Protein AF-A0A9D3U5S8-F1 (afdb_monomer)

Solvent-accessible surface area (backbone atoms only — not comparable to full-atom values): 10602 Å² total; per-residue (Å²): 137,82,77,79,80,69,66,81,78,41,74,68,48,40,52,52,48,58,70,47,43,63,61,54,47,64,70,40,36,80,47,59,52,51,71,68,56,52,45,53,48,51,55,60,70,59,76,56,92,73,78,90,76,81,48,75,66,54,52,50,50,51,51,50,60,72,68,62,50,44,60,64,73,55,48,48,59,54,41,25,76,74,73,44,46,89,52,39,61,59,56,49,52,55,52,48,51,54,49,50,58,51,48,52,59,52,48,53,49,47,72,78,48,85,52,94,56,61,72,42,50,55,36,21,48,76,65,11,39,50,54,16,47,55,47,46,55,49,49,53,53,49,52,54,54,49,51,52,51,38,52,54,41,48,50,54,52,50,21,62,76,73,71,46,69,56,72,82,81,49,86,70,58,88,89,54,62,95,82,75,103

InterPro domains:
  IPR002293 Amino acid/polyamine transporter I [PF13520] (55-170)

Organism: NCBI:txid47602

Foldseek 3Di:
DDDPPDCPPDPVSVVVVVVCVVVVCVVFQPDQDALVRLQVVLVVVVVDPDDPPDDPVNVVVVVCVVPDALCCVPVLVVCCVPPQPVNVVVVVVVVVVVVVVVVVVQVVVCVVRVGPPGPLSSCCNVPNDVSSVVVVVVVVVVVVVVVVSRVLSVLVVVCVVVVHDSVVVDDDDPPDPPPPD

Secondary structure (DSSP, 8-state):
-PPPP-TTS-HHHHHHHHHHHHHHHHHHTT-PPPHHHHHHHHHHHT-S-------HHHHHHHHHHHHSSHIIIIIHHHHIIIIIGGGHHHHHHHHHHHHHHHHHHHHHHHHH---TTHHHHHHHHHH-HHHHHHHHHHHHHHHHHHHHHHHHHHHHHHHHHHT--GGGTS---TTSPTTT-

Sequence (181 aa):
MESPPSSFSTFRSYLRALAQTPSRFAHRAPSVSSSHEELSWVKSRSGSNMHKSLRWYDLIGLGIGGMVGAGVFVTTGRASRLYAGPAILISYAIAGLCALLSAFCYTEFAVHMPVAGGAFSYLRITFGEFAAFLTGANLIMEYVMSNAAVARGFTSYLSVAIGIPTAKWRFTAAALPKGFN

pLDDT: mean 78.17, std 12.97, range [35.44, 96.94]

Radius of gyration: 22.15 Å; Cα contacts (8 Å, |Δi|>4): 91; chains: 1; bounding box: 54×50×53 Å

Structure (mmCIF, N/CA/C/O backbone):
data_AF-A0A9D3U5S8-F1
#
_entry.id   AF-A0A9D3U5S8-F1
#
loop_
_atom_site.group_PDB
_atom_site.id
_atom_site.type_symbol
_atom_site.label_atom_id
_atom_site.label_alt_id
_atom_site.label_comp_id
_atom_site.label_asym_id
_atom_site.label_entity_id
_atom_site.label_seq_id
_atom_site.pdbx_PDB_ins_code
_atom_site.Cartn_x
_atom_site.Cartn_y
_atom_site.Cartn_z
_atom_site.occupancy
_atom_site.B_iso_or_equiv
_atom_site.auth_seq_id
_atom_site.auth_comp_id
_atom_site.auth_asym_id
_atom_site.auth_atom_id
_atom_site.pdbx_PDB_model_num
ATOM 1 N N . MET A 1 1 ? -33.765 27.879 12.362 1.00 36.81 1 MET A N 1
ATOM 2 C CA . MET A 1 1 ? -32.513 27.092 12.310 1.00 36.81 1 MET A CA 1
ATOM 3 C C . MET A 1 1 ? -31.732 27.579 11.108 1.00 36.81 1 MET A C 1
ATOM 5 O O . MET A 1 1 ? -32.021 27.170 9.993 1.00 36.81 1 MET A O 1
ATOM 9 N N . GLU A 1 2 ? -30.852 28.552 11.318 1.00 35.44 2 GLU A N 1
ATOM 10 C CA . GLU A 1 2 ? -30.048 29.140 10.246 1.00 35.44 2 GLU A CA 1
ATOM 11 C C . GLU A 1 2 ? -28.953 28.153 9.831 1.00 35.44 2 GLU A C 1
ATOM 13 O O . GLU A 1 2 ? -28.209 27.638 10.667 1.00 35.44 2 GLU A O 1
ATOM 18 N N . SER A 1 3 ? -28.881 27.848 8.536 1.00 43.66 3 SER A N 1
ATOM 19 C CA . SER A 1 3 ? -27.793 27.072 7.947 1.00 43.66 3 SER A CA 1
ATOM 20 C C . SER A 1 3 ? -26.462 27.796 8.194 1.00 43.66 3 SER A C 1
ATOM 22 O O . SER A 1 3 ? -26.376 28.982 7.863 1.00 43.66 3 SER A O 1
ATOM 24 N N . PRO A 1 4 ? -25.420 27.138 8.736 1.00 53.91 4 PRO A N 1
ATOM 25 C CA . PRO A 1 4 ? -24.132 27.790 8.933 1.00 53.91 4 PRO A CA 1
ATOM 26 C C . PRO A 1 4 ? -23.602 28.318 7.586 1.00 53.91 4 PRO A C 1
ATOM 28 O O . PRO A 1 4 ? -23.708 27.612 6.578 1.00 53.91 4 PRO A O 1
ATOM 31 N N . PRO A 1 5 ? -23.045 29.543 7.536 1.00 52.69 5 PRO A N 1
ATOM 32 C CA . PRO A 1 5 ? -22.568 30.138 6.295 1.00 52.69 5 PRO A CA 1
ATOM 33 C C . PRO A 1 5 ? -21.516 29.232 5.649 1.00 52.69 5 PRO A C 1
ATOM 35 O O . PRO A 1 5 ? -20.585 28.758 6.310 1.00 52.69 5 PRO A O 1
ATOM 38 N N . SER A 1 6 ? -21.673 28.973 4.350 1.00 59.03 6 SER A N 1
ATOM 39 C CA . SER A 1 6 ? -20.781 28.110 3.581 1.00 59.03 6 SER A CA 1
ATOM 40 C C . SER A 1 6 ? -19.345 28.636 3.679 1.00 59.03 6 SER A C 1
ATOM 42 O O . SER A 1 6 ? -19.008 29.702 3.164 1.00 59.03 6 SER A O 1
ATOM 44 N N . SER A 1 7 ? -18.471 27.876 4.348 1.00 56.12 7 SER A N 1
ATOM 45 C CA . SER A 1 7 ? -17.062 28.245 4.587 1.00 56.12 7 SER A CA 1
ATOM 46 C C . SER A 1 7 ? -16.232 28.413 3.301 1.00 56.12 7 SER A C 1
ATOM 48 O O . SER A 1 7 ? -15.075 28.813 3.369 1.00 56.12 7 SER A O 1
ATOM 50 N N . PHE A 1 8 ? -16.827 28.141 2.135 1.00 56.62 8 PHE A N 1
ATOM 51 C CA . PHE A 1 8 ? -16.186 28.125 0.821 1.00 56.62 8 PHE A CA 1
ATOM 52 C C . PHE A 1 8 ? -16.647 29.246 -0.128 1.00 56.62 8 PHE A C 1
ATOM 54 O O . PHE A 1 8 ? -16.254 29.247 -1.287 1.00 56.62 8 PHE A O 1
ATOM 61 N N . SER A 1 9 ? -17.472 30.197 0.323 1.00 67.69 9 SER A N 1
ATOM 62 C CA . SER A 1 9 ? -18.029 31.245 -0.555 1.00 67.69 9 SER A CA 1
ATOM 63 C C . SER A 1 9 ? -17.096 32.437 -0.818 1.00 67.69 9 SER A C 1
ATOM 65 O O . SER A 1 9 ? -17.237 33.095 -1.845 1.00 67.69 9 SER A O 1
ATOM 67 N N . THR A 1 10 ? -16.115 32.710 0.053 1.00 79.00 10 THR A N 1
ATOM 68 C CA . THR A 1 10 ? -15.272 33.914 -0.053 1.00 79.00 10 THR A CA 1
ATOM 69 C C . THR A 1 10 ? -13.819 33.610 0.316 1.00 79.00 10 THR A C 1
ATOM 71 O O . THR A 1 10 ? -13.536 32.998 1.341 1.00 79.00 10 THR A O 1
ATOM 74 N N . PHE A 1 11 ? -12.847 34.111 -0.453 1.00 76.75 11 PHE A N 1
ATOM 75 C CA . PHE A 1 11 ? -11.417 33.917 -0.156 1.00 76.75 11 PHE A CA 1
ATOM 76 C C . PHE A 1 11 ? -11.027 34.396 1.259 1.00 76.75 11 PHE A C 1
ATOM 78 O O . PHE A 1 11 ? -10.255 33.745 1.955 1.00 76.75 11 PHE A O 1
ATOM 85 N N . ARG A 1 12 ? -11.638 35.489 1.745 1.00 74.25 12 ARG A N 1
ATOM 86 C CA . ARG A 1 12 ? -11.477 35.974 3.131 1.00 74.25 12 ARG A CA 1
ATOM 87 C C . ARG A 1 12 ? -12.085 35.048 4.190 1.00 74.25 12 ARG A C 1
ATOM 89 O O . ARG A 1 12 ? -11.545 34.993 5.293 1.00 74.25 12 ARG A O 1
ATOM 96 N N . SER A 1 13 ? -13.189 34.354 3.901 1.00 71.50 13 SER A N 1
ATOM 97 C CA . SER A 1 13 ? -13.759 33.379 4.842 1.00 71.50 13 SER A CA 1
ATOM 98 C C . SER A 1 13 ? -12.925 32.101 4.874 1.00 71.50 13 SER A C 1
ATOM 100 O O . SER A 1 13 ? -12.696 31.581 5.961 1.00 71.50 13 SER A O 1
ATOM 102 N N . TYR A 1 14 ? -12.352 31.690 3.740 1.00 70.94 14 TYR A N 1
ATOM 103 C CA . TYR A 1 14 ? -11.367 30.607 3.669 1.00 70.94 14 TYR A CA 1
ATOM 104 C C . TYR A 1 14 ? -10.090 30.927 4.464 1.00 70.94 14 TYR A C 1
ATOM 106 O O . TYR A 1 14 ? -9.646 30.120 5.276 1.00 70.94 14 TYR A O 1
ATOM 114 N N . LEU A 1 15 ? -9.541 32.138 4.314 1.00 77.12 15 LEU A N 1
ATOM 115 C CA . LEU A 1 15 ? -8.350 32.580 5.054 1.00 77.12 15 LEU A CA 1
ATOM 116 C C . LEU A 1 15 ? -8.604 32.686 6.566 1.00 77.12 15 LEU A C 1
ATOM 118 O O . LEU A 1 15 ? -7.756 32.288 7.362 1.00 77.12 15 LEU A O 1
ATOM 122 N N . ARG A 1 16 ? -9.790 33.157 6.979 1.00 74.94 16 ARG A N 1
ATOM 123 C CA . ARG A 1 16 ? -10.205 33.131 8.394 1.00 74.94 16 ARG A CA 1
ATOM 124 C C . ARG A 1 16 ? -10.433 31.711 8.909 1.00 74.94 16 ARG A C 1
ATOM 126 O O . ARG A 1 16 ? -10.082 31.436 10.050 1.00 74.94 16 ARG A O 1
ATOM 133 N N . ALA A 1 17 ? -10.985 30.814 8.093 1.00 69.25 17 ALA A N 1
ATOM 134 C CA . ALA A 1 17 ? -11.167 29.413 8.460 1.00 69.25 17 ALA A CA 1
ATOM 135 C C . ALA A 1 17 ? -9.815 28.704 8.645 1.00 69.25 17 ALA A C 1
ATOM 137 O O . ALA A 1 17 ? -9.620 28.016 9.646 1.00 69.25 17 ALA A O 1
ATOM 138 N N . LEU A 1 18 ? -8.849 28.954 7.755 1.00 71.50 18 LEU A N 1
ATOM 139 C CA . LEU A 1 18 ? -7.460 28.504 7.897 1.00 71.50 18 LEU A CA 1
ATOM 140 C C . LEU A 1 18 ? -6.815 29.048 9.177 1.00 71.50 18 LEU A C 1
ATOM 142 O O . LEU A 1 18 ? -6.243 28.281 9.947 1.00 71.50 18 LEU A O 1
ATOM 146 N N . ALA A 1 19 ? -6.981 30.340 9.467 1.00 77.25 19 ALA A N 1
ATOM 147 C CA . ALA A 1 19 ? -6.453 30.954 10.688 1.00 77.25 19 ALA A CA 1
ATOM 148 C C . ALA A 1 19 ? -7.082 30.392 11.982 1.00 77.25 19 ALA A C 1
ATOM 150 O O . ALA A 1 19 ? -6.431 30.364 13.022 1.00 77.25 19 ALA A O 1
ATOM 151 N N . GLN A 1 20 ? -8.327 29.908 11.928 1.00 72.50 20 GLN A N 1
ATOM 152 C CA . GLN A 1 20 ? -9.023 29.257 13.050 1.00 72.50 20 GLN A CA 1
ATOM 153 C C . GLN A 1 20 ? -8.813 27.734 13.111 1.00 72.50 20 GLN A C 1
ATOM 155 O O . GLN A 1 20 ? -9.259 27.078 14.051 1.00 72.50 20 GLN A O 1
ATOM 160 N N . THR A 1 21 ? -8.141 27.148 12.120 1.00 70.88 21 THR A N 1
ATOM 161 C CA . THR A 1 21 ? -7.837 25.713 12.084 1.00 70.88 21 THR A CA 1
ATOM 162 C C . THR A 1 21 ? -6.959 25.267 13.265 1.00 70.88 21 THR A C 1
ATOM 164 O O . THR A 1 21 ? -7.331 24.286 13.910 1.00 70.88 21 THR A O 1
ATOM 167 N N . PRO A 1 22 ? -5.873 25.972 13.651 1.00 68.44 22 PRO A N 1
ATOM 168 C CA . PRO A 1 22 ? -5.031 25.528 14.765 1.00 68.44 22 PRO A CA 1
ATOM 169 C C . PRO A 1 22 ? -5.735 25.562 16.131 1.00 68.44 22 PRO A C 1
ATOM 171 O O . PRO A 1 22 ? -5.523 24.658 16.936 1.00 68.44 22 PRO A O 1
ATOM 174 N N . SER A 1 23 ? -6.627 26.526 16.396 1.00 63.00 23 SER A N 1
ATOM 175 C CA . SER A 1 23 ? -7.381 26.566 17.661 1.00 63.00 23 SER A CA 1
ATOM 176 C C . SER A 1 23 ? -8.446 25.468 17.744 1.00 63.00 23 SER A C 1
ATOM 178 O O . SER A 1 23 ? -8.635 24.867 18.801 1.00 63.00 23 SER A O 1
ATOM 180 N N . ARG A 1 24 ? -9.099 25.132 16.622 1.00 66.38 24 ARG A N 1
ATOM 181 C CA . ARG A 1 24 ? -10.013 23.980 16.540 1.00 66.38 24 ARG A CA 1
ATOM 182 C C . ARG A 1 24 ? -9.285 22.653 16.727 1.00 66.38 24 ARG A C 1
ATOM 184 O O . ARG A 1 24 ? -9.813 21.776 17.402 1.00 66.38 24 ARG A O 1
ATOM 191 N N . PHE A 1 25 ? -8.079 22.529 16.175 1.00 61.97 25 PHE A N 1
ATOM 192 C CA . PHE A 1 25 ? -7.218 21.369 16.395 1.00 61.97 25 PHE A CA 1
ATOM 193 C C . PHE A 1 25 ? -6.782 21.242 17.853 1.00 61.97 25 PHE A C 1
ATOM 195 O O . PHE A 1 25 ? -6.878 20.154 18.407 1.00 61.97 25 PHE A O 1
ATOM 202 N N . ALA A 1 26 ? -6.382 22.339 18.499 1.00 63.16 26 ALA A N 1
ATOM 203 C CA . ALA A 1 26 ? -5.983 22.326 19.906 1.00 63.16 26 ALA A CA 1
ATOM 204 C C . ALA A 1 26 ? -7.130 21.897 20.842 1.00 63.16 26 ALA A C 1
ATOM 206 O O . ALA A 1 26 ? -6.905 21.131 21.775 1.00 63.16 26 ALA A O 1
ATOM 207 N N . HIS A 1 27 ? -8.368 22.321 20.561 1.00 59.91 27 HIS A N 1
ATOM 208 C CA . HIS A 1 27 ? -9.541 21.920 21.347 1.00 59.91 27 HIS A CA 1
ATOM 209 C C . HIS A 1 27 ? -10.004 20.473 21.103 1.00 59.91 27 HIS A C 1
ATOM 211 O O . HIS A 1 27 ? -10.596 19.878 21.999 1.00 59.91 27 HIS A O 1
ATOM 217 N N . ARG A 1 28 ? -9.749 19.903 19.917 1.00 61.06 28 ARG A N 1
ATOM 218 C CA . ARG A 1 28 ? -10.093 18.507 19.570 1.00 61.06 28 ARG A CA 1
ATOM 219 C C . ARG A 1 28 ? -8.982 17.502 19.837 1.00 61.06 28 ARG A C 1
ATOM 221 O O . ARG A 1 28 ? -9.264 16.317 19.944 1.00 61.06 28 ARG A O 1
ATOM 228 N N . ALA A 1 29 ? -7.738 17.951 19.971 1.00 59.25 29 ALA A N 1
ATOM 229 C CA . ALA A 1 29 ? -6.592 17.087 20.232 1.00 59.25 29 ALA A CA 1
ATOM 230 C C . ALA A 1 29 ? -6.786 16.110 21.415 1.00 59.25 29 ALA A C 1
ATOM 232 O O . ALA A 1 29 ? -6.377 14.959 21.258 1.00 59.25 29 ALA A O 1
ATOM 233 N N . PRO A 1 30 ? -7.424 16.487 22.548 1.00 56.44 30 PRO A N 1
ATOM 234 C CA . PRO A 1 30 ? -7.638 15.559 23.657 1.00 56.44 30 PRO A CA 1
ATOM 235 C C . PRO A 1 30 ? -8.925 14.727 23.546 1.00 56.44 30 PRO A C 1
ATOM 237 O O . PRO A 1 30 ? -9.137 13.849 24.381 1.00 56.44 30 PRO A O 1
ATOM 240 N N . SER A 1 31 ? -9.811 14.979 22.572 1.00 58.94 31 SER A N 1
ATOM 241 C CA . SER A 1 31 ? -11.054 14.211 22.470 1.00 58.94 31 SER A CA 1
ATOM 242 C C . SER A 1 31 ? -10.778 12.845 21.847 1.00 58.94 31 SER A C 1
ATOM 244 O O . SER A 1 31 ? -10.490 12.737 20.654 1.00 58.94 31 SER A O 1
ATOM 246 N N . VAL A 1 32 ? -10.880 11.799 22.662 1.00 61.06 32 VAL A N 1
ATOM 247 C CA . VAL A 1 32 ? -10.937 10.413 22.196 1.00 61.06 32 VAL A CA 1
ATOM 248 C C . VAL A 1 32 ? -12.381 10.135 21.791 1.00 61.06 32 VAL A C 1
ATOM 250 O O . VAL A 1 32 ? -13.286 10.234 22.617 1.00 61.06 32 VAL A O 1
ATOM 253 N N . SER A 1 33 ? -12.613 9.843 20.512 1.00 61.25 33 SER A N 1
ATOM 254 C CA . SER A 1 33 ? -13.945 9.455 20.047 1.00 61.25 33 SER A CA 1
ATOM 255 C C . SER A 1 33 ? -14.177 7.974 20.337 1.00 61.25 33 SER A C 1
ATOM 257 O O . SER A 1 33 ? -13.295 7.143 20.120 1.00 61.25 33 SER A O 1
ATOM 259 N N . SER A 1 34 ? -15.358 7.645 20.857 1.00 62.06 34 SER A N 1
ATOM 260 C CA . SER A 1 34 ? -15.712 6.265 21.188 1.00 62.06 34 SER A CA 1
ATOM 261 C C . SER A 1 34 ? -16.043 5.453 19.928 1.00 62.06 34 SER A C 1
ATOM 263 O O . SER A 1 34 ? -16.621 5.969 18.970 1.00 62.06 34 SER A O 1
ATOM 265 N N . SER A 1 35 ? -15.737 4.150 19.922 1.00 60.75 35 SER A N 1
ATOM 266 C CA . SER A 1 35 ? -15.936 3.278 18.749 1.00 60.75 35 SER A CA 1
ATOM 267 C C . SER A 1 35 ? -17.386 3.243 18.244 1.00 60.75 35 SER A C 1
ATOM 269 O O . SER A 1 35 ? -17.626 3.144 17.042 1.00 60.75 35 SER A O 1
ATOM 271 N N . HIS A 1 36 ? -18.367 3.331 19.151 1.00 59.25 36 HIS A N 1
ATOM 272 C CA . HIS A 1 36 ? -19.795 3.332 18.812 1.00 59.25 36 HIS A CA 1
ATOM 273 C C . HIS A 1 36 ? -20.231 4.649 18.147 1.00 59.25 36 HIS A C 1
ATOM 275 O O . HIS A 1 36 ? -21.062 4.668 17.234 1.00 59.25 36 HIS A O 1
ATOM 281 N N . GLU A 1 37 ? -19.637 5.757 18.578 1.00 64.81 37 GLU A N 1
ATOM 282 C CA . GLU A 1 37 ? -19.865 7.075 18.003 1.00 64.81 37 GLU A CA 1
ATOM 283 C C . GLU A 1 37 ? -19.252 7.171 16.602 1.00 64.81 37 GLU A C 1
ATOM 285 O O . GLU A 1 37 ? -19.955 7.557 15.673 1.00 64.81 37 GLU A O 1
ATOM 290 N N . GLU A 1 38 ? -18.029 6.673 16.393 1.00 65.94 38 GLU A N 1
ATOM 291 C CA . GLU A 1 38 ? -17.429 6.583 15.054 1.00 65.94 38 GLU A CA 1
ATOM 292 C C . GLU A 1 38 ? -18.242 5.678 14.115 1.00 65.94 38 GLU A C 1
ATOM 294 O O . GLU A 1 38 ? -18.518 6.065 12.980 1.00 65.94 38 GLU A O 1
ATOM 299 N N . LEU A 1 39 ? -18.698 4.504 14.575 1.00 67.75 39 LEU A N 1
ATOM 300 C CA . LEU A 1 39 ? -19.566 3.615 13.787 1.00 67.75 39 LEU A CA 1
ATOM 301 C C . LEU A 1 39 ? -20.852 4.324 13.337 1.00 67.75 39 LEU A C 1
ATOM 303 O O . LEU A 1 39 ? -21.213 4.279 12.157 1.00 67.75 39 LEU A O 1
ATOM 307 N N . SER A 1 40 ? -21.549 4.978 14.271 1.00 65.88 40 SER A N 1
ATOM 308 C CA . SER A 1 40 ? -22.801 5.694 13.990 1.00 65.88 40 SER A CA 1
ATOM 309 C C . SER A 1 40 ? -22.586 6.937 13.117 1.00 65.88 40 SER A C 1
ATOM 311 O O . SER A 1 40 ? -23.398 7.234 12.235 1.00 65.88 40 SER A O 1
ATOM 313 N N . TRP A 1 41 ? -21.463 7.629 13.291 1.00 69.12 41 TRP A N 1
ATOM 314 C CA . TRP A 1 41 ? -21.112 8.824 12.537 1.00 69.12 41 TRP A CA 1
ATOM 315 C C . TRP A 1 41 ? -20.664 8.508 11.108 1.00 69.12 41 TRP A C 1
ATOM 317 O O . TRP A 1 41 ? -21.142 9.135 10.163 1.00 69.12 41 TRP A O 1
ATOM 327 N N . VAL A 1 42 ? -19.819 7.492 10.914 1.00 69.69 42 VAL A N 1
ATOM 328 C CA . VAL A 1 42 ? -19.438 7.009 9.577 1.00 69.69 42 VAL A CA 1
ATOM 329 C C . VAL A 1 42 ? -20.678 6.516 8.835 1.00 69.69 42 VAL A C 1
ATOM 331 O O . VAL A 1 42 ? -20.889 6.870 7.673 1.00 69.69 42 VAL A O 1
ATOM 334 N N . LYS A 1 43 ? -21.555 5.770 9.519 1.00 68.12 43 LYS A N 1
ATOM 335 C CA . LYS A 1 43 ? -22.818 5.302 8.939 1.00 68.12 43 LYS A CA 1
ATOM 336 C C . LYS A 1 43 ? -23.745 6.455 8.545 1.00 68.12 43 LYS A C 1
ATOM 338 O O . LYS A 1 43 ? -24.327 6.403 7.465 1.00 68.12 43 LYS A O 1
ATOM 343 N N . SER A 1 44 ? -23.865 7.497 9.370 1.00 68.00 44 SER A N 1
ATOM 344 C CA . SER A 1 44 ? -24.703 8.662 9.044 1.00 68.00 44 SER A CA 1
ATOM 345 C C . SER A 1 44 ? -24.120 9.509 7.908 1.00 68.00 44 SER A C 1
ATOM 347 O O . SER A 1 44 ? -24.872 9.970 7.051 1.00 68.00 44 SER A O 1
ATOM 349 N N . ARG A 1 45 ? -22.789 9.648 7.821 1.00 70.06 45 ARG A N 1
ATOM 350 C CA . ARG A 1 45 ? -22.115 10.334 6.705 1.00 70.06 45 ARG A CA 1
ATOM 351 C C . ARG A 1 45 ? -22.157 9.578 5.385 1.00 70.06 45 ARG A C 1
ATOM 353 O O . ARG A 1 45 ? -22.161 10.218 4.339 1.00 70.06 45 ARG A O 1
ATOM 360 N N . SER A 1 46 ? -22.197 8.248 5.418 1.00 66.62 46 SER A N 1
ATOM 361 C CA . SER A 1 46 ? -22.271 7.432 4.202 1.00 66.62 46 SER A CA 1
ATOM 362 C C . SER A 1 46 ? -23.581 7.633 3.423 1.00 66.62 46 SER A C 1
ATOM 364 O O . SER A 1 46 ? -23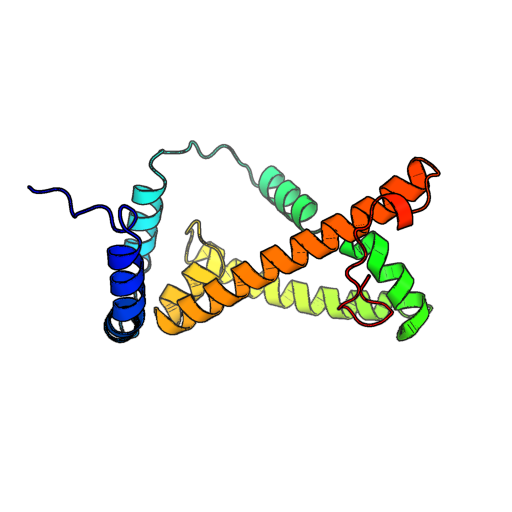.658 7.187 2.278 1.00 66.62 46 SER A O 1
ATOM 366 N N . GLY A 1 47 ? -24.605 8.272 4.018 1.00 55.81 47 GLY A N 1
ATOM 367 C CA . GLY A 1 47 ? -25.845 8.747 3.375 1.00 55.81 47 GLY A CA 1
ATOM 368 C C . GLY A 1 47 ? -26.754 7.672 2.760 1.00 55.81 47 GLY A C 1
ATOM 369 O O . GLY A 1 47 ? -27.917 7.932 2.474 1.00 55.81 47 GLY A O 1
ATOM 370 N N . SER A 1 48 ? -26.247 6.455 2.581 1.00 59.88 48 SER A N 1
ATOM 371 C CA . SER A 1 48 ? -26.880 5.343 1.891 1.00 59.88 48 SER A CA 1
ATOM 372 C C . SER A 1 48 ? -26.693 4.071 2.712 1.00 59.88 48 SER A C 1
ATOM 374 O O . SER A 1 48 ? -25.590 3.713 3.127 1.00 59.88 48 SER A O 1
ATOM 376 N N . ASN A 1 49 ? -27.799 3.382 2.982 1.00 70.12 49 ASN A N 1
ATOM 377 C CA . ASN A 1 49 ? -27.792 2.086 3.647 1.00 70.12 49 ASN A CA 1
ATOM 378 C C . ASN A 1 49 ? -27.384 1.033 2.598 1.00 70.12 49 ASN A C 1
ATOM 380 O O . ASN A 1 49 ? -28.237 0.393 1.987 1.00 70.12 49 ASN A O 1
ATOM 384 N N . MET A 1 50 ? -26.082 0.941 2.301 1.00 77.81 50 MET A N 1
ATOM 385 C CA . MET A 1 50 ? -25.564 0.024 1.282 1.00 77.81 50 MET A CA 1
ATOM 386 C C . MET A 1 50 ? -25.866 -1.431 1.651 1.00 77.81 50 MET A C 1
ATOM 388 O O . MET A 1 50 ? -25.625 -1.867 2.781 1.00 77.81 50 MET A O 1
ATOM 392 N N . HIS A 1 51 ? -26.371 -2.197 0.683 1.00 78.75 51 HIS A N 1
ATOM 393 C CA . HIS A 1 51 ? -26.607 -3.623 0.864 1.00 78.75 51 HIS A CA 1
ATOM 394 C C . HIS A 1 51 ? -25.267 -4.368 0.934 1.00 78.75 51 HIS A C 1
ATOM 396 O O . HIS A 1 51 ? -24.405 -4.198 0.072 1.00 78.75 51 HIS A O 1
ATOM 402 N N . LYS A 1 52 ? -25.081 -5.203 1.962 1.00 81.94 52 LYS A N 1
ATOM 403 C CA . LYS A 1 52 ? -23.861 -6.002 2.139 1.00 81.94 52 LYS A CA 1
ATOM 404 C C . LYS A 1 52 ? -23.870 -7.180 1.158 1.00 81.94 52 LYS A C 1
ATOM 406 O O . LYS A 1 52 ? -24.370 -8.248 1.492 1.00 81.94 52 LYS A O 1
ATOM 411 N N . SER A 1 53 ? -23.353 -6.976 -0.053 1.00 87.25 53 SER A N 1
ATOM 412 C CA . SER A 1 53 ? -23.289 -8.011 -1.099 1.00 87.25 53 SER A CA 1
ATOM 413 C C . SER A 1 53 ? -21.937 -8.724 -1.208 1.00 87.25 53 SER A C 1
ATOM 415 O O . SER A 1 53 ? -21.898 -9.826 -1.749 1.00 87.25 53 SER A O 1
ATOM 417 N N . LEU A 1 54 ? -20.847 -8.133 -0.700 1.00 89.31 54 LEU A N 1
ATOM 418 C CA . LEU A 1 54 ? -19.507 -8.726 -0.784 1.00 89.31 54 LEU A CA 1
ATOM 419 C C . LEU A 1 54 ? -19.376 -9.932 0.149 1.00 89.31 54 LEU A C 1
ATOM 421 O O . LEU A 1 54 ? -19.571 -9.819 1.363 1.00 89.31 54 LEU A O 1
ATOM 425 N N . ARG A 1 55 ? -18.999 -11.080 -0.419 1.00 93.94 55 ARG A N 1
ATOM 426 C CA . ARG A 1 55 ? -18.689 -12.307 0.324 1.00 93.94 55 ARG A CA 1
ATOM 427 C C . ARG A 1 55 ? -17.183 -12.415 0.563 1.00 93.94 55 ARG A C 1
ATOM 429 O O . ARG A 1 55 ? -16.389 -11.625 0.061 1.00 93.94 55 ARG A O 1
ATOM 436 N N . TRP A 1 56 ? -16.775 -13.402 1.359 1.00 91.12 56 TRP A N 1
ATOM 437 C CA . TRP A 1 56 ? -15.378 -13.573 1.774 1.00 91.12 56 TRP A CA 1
ATOM 438 C C . TRP A 1 56 ? -14.407 -13.699 0.588 1.00 91.12 56 TRP A C 1
ATOM 440 O O . TRP A 1 56 ? -13.319 -13.135 0.623 1.00 91.12 56 TRP A O 1
ATOM 450 N N . TYR A 1 57 ? -14.817 -14.372 -0.488 1.00 94.50 57 TYR A N 1
ATOM 451 C CA . TYR A 1 57 ? -14.003 -14.520 -1.693 1.00 94.50 57 TYR A CA 1
ATOM 452 C C . TYR A 1 57 ? -13.883 -13.214 -2.490 1.00 94.50 57 TYR A C 1
ATOM 454 O O . TYR A 1 57 ? -12.812 -12.937 -3.028 1.00 94.50 57 TYR A O 1
ATOM 462 N N . ASP A 1 58 ? -14.923 -12.373 -2.505 1.00 93.94 58 ASP A N 1
ATOM 463 C CA . ASP A 1 58 ? -14.869 -11.050 -3.139 1.00 93.94 58 ASP A CA 1
ATOM 464 C C . ASP A 1 58 ? -13.892 -10.136 -2.391 1.00 93.94 58 ASP A C 1
ATOM 466 O O . ASP A 1 58 ? -13.134 -9.390 -3.006 1.00 93.94 58 ASP A O 1
ATOM 470 N N . LEU A 1 59 ? -13.861 -10.237 -1.057 1.00 91.38 59 LEU A N 1
ATOM 471 C CA . LEU A 1 59 ? -12.925 -9.496 -0.209 1.00 91.38 59 LEU A CA 1
ATOM 472 C C . LEU A 1 59 ? -11.474 -9.942 -0.427 1.00 91.38 59 LEU A C 1
ATOM 474 O O . LEU A 1 59 ? -10.586 -9.096 -0.513 1.00 91.38 59 LEU A O 1
ATOM 478 N N . ILE A 1 60 ? -11.229 -11.249 -0.569 1.00 93.69 60 ILE A N 1
ATOM 479 C CA . ILE A 1 60 ? -9.899 -11.771 -0.922 1.00 93.69 60 ILE A CA 1
ATOM 480 C C . ILE A 1 60 ? -9.487 -11.273 -2.310 1.00 93.69 60 ILE A C 1
ATOM 482 O O . ILE A 1 60 ? -8.368 -10.789 -2.476 1.00 93.69 60 ILE A O 1
ATOM 486 N N . GLY A 1 61 ? -10.391 -11.345 -3.293 1.00 93.94 61 GLY A N 1
ATOM 487 C CA . GLY A 1 61 ? -10.144 -10.848 -4.646 1.00 93.94 61 GLY A CA 1
ATOM 488 C C . GLY A 1 61 ? -9.807 -9.356 -4.665 1.00 93.94 61 GLY A C 1
ATOM 489 O O . GLY A 1 61 ? -8.837 -8.953 -5.306 1.00 93.94 61 GLY A O 1
ATOM 490 N N . LEU A 1 62 ? -10.542 -8.548 -3.897 1.00 91.69 62 LEU A N 1
ATOM 491 C CA . LEU A 1 62 ? -10.276 -7.120 -3.727 1.00 91.69 62 LEU A CA 1
ATOM 492 C C . LEU A 1 62 ? -8.907 -6.875 -3.077 1.00 91.69 62 LEU A C 1
ATOM 494 O O . LEU A 1 62 ? -8.159 -6.016 -3.539 1.00 91.69 62 LEU A O 1
ATOM 498 N N . GLY A 1 63 ? -8.545 -7.657 -2.056 1.00 90.56 63 GLY A N 1
ATOM 499 C CA . GLY A 1 63 ? -7.237 -7.573 -1.403 1.00 90.56 63 GLY A CA 1
ATOM 500 C C . GLY A 1 63 ? -6.078 -7.891 -2.352 1.00 90.56 63 GLY A C 1
ATOM 501 O O . GLY A 1 63 ? -5.127 -7.116 -2.450 1.00 90.56 63 GLY A O 1
ATOM 502 N N . ILE A 1 64 ? -6.169 -8.993 -3.102 1.00 91.69 64 ILE A N 1
ATOM 503 C CA . ILE A 1 64 ? -5.145 -9.381 -4.084 1.00 91.69 64 ILE A CA 1
ATOM 504 C C . ILE A 1 64 ? -5.054 -8.335 -5.202 1.00 91.69 64 ILE A C 1
ATOM 506 O O . ILE A 1 64 ? -3.952 -7.911 -5.547 1.00 91.69 64 ILE A O 1
ATOM 510 N N . GLY A 1 65 ? -6.194 -7.874 -5.727 1.00 89.75 65 GLY A N 1
ATOM 511 C CA . GLY A 1 65 ? -6.246 -6.851 -6.773 1.00 89.75 65 GLY A CA 1
ATOM 512 C C . GLY A 1 65 ? -5.688 -5.494 -6.333 1.00 89.75 65 GLY A C 1
ATOM 513 O O . GLY A 1 65 ? -5.101 -4.786 -7.145 1.00 89.75 65 GLY A O 1
ATOM 514 N N . GLY A 1 66 ? -5.820 -5.144 -5.049 1.00 86.94 66 GLY A N 1
ATOM 515 C CA . GLY A 1 66 ? -5.224 -3.934 -4.481 1.00 86.94 66 GLY A CA 1
ATOM 516 C C . GLY A 1 66 ? -3.711 -4.031 -4.250 1.00 86.94 66 GLY A C 1
ATOM 517 O O . GLY A 1 66 ? -3.017 -3.022 -4.355 1.00 86.94 66 GLY A O 1
ATOM 518 N N . MET A 1 67 ? -3.186 -5.225 -3.947 1.00 87.19 67 MET A N 1
ATOM 519 C CA . MET A 1 67 ? -1.755 -5.438 -3.675 1.00 87.19 67 MET A CA 1
ATOM 520 C C . MET A 1 67 ? -0.923 -5.695 -4.938 1.00 87.19 67 MET A C 1
ATOM 522 O O . MET A 1 67 ? 0.219 -5.238 -5.037 1.00 87.19 67 MET A O 1
ATOM 526 N N . VAL A 1 68 ? -1.458 -6.448 -5.903 1.00 86.94 68 VAL A N 1
ATOM 527 C CA . VAL A 1 68 ? -0.733 -6.811 -7.128 1.00 86.94 68 VAL A CA 1
ATOM 528 C C . VAL A 1 68 ? -0.808 -5.656 -8.124 1.00 86.94 68 VAL A C 1
ATOM 530 O O . VAL A 1 68 ? -1.841 -5.402 -8.733 1.00 86.94 68 VAL A O 1
ATOM 533 N N . GLY A 1 69 ? 0.313 -4.963 -8.325 1.00 81.00 69 GLY A N 1
ATOM 534 C CA . GLY A 1 69 ? 0.376 -3.819 -9.233 1.00 81.00 69 GLY A CA 1
ATOM 535 C C . GLY A 1 69 ? 1.771 -3.543 -9.782 1.00 81.00 69 GLY A C 1
ATOM 536 O O . GLY A 1 69 ? 2.660 -4.396 -9.764 1.00 81.00 69 GLY A O 1
ATOM 537 N N . ALA A 1 70 ? 1.978 -2.309 -10.249 1.00 74.69 70 ALA A N 1
ATOM 538 C CA . ALA A 1 70 ? 3.229 -1.868 -10.871 1.00 74.69 70 ALA A CA 1
ATOM 539 C C . ALA A 1 70 ? 4.473 -2.069 -9.981 1.00 74.69 70 ALA A C 1
ATOM 541 O O . ALA A 1 70 ? 5.581 -2.183 -10.503 1.00 74.69 70 ALA A O 1
ATOM 542 N N . GLY A 1 71 ? 4.295 -2.144 -8.656 1.00 77.62 71 GLY A N 1
ATOM 543 C CA . GLY A 1 71 ? 5.361 -2.407 -7.690 1.00 77.62 71 GLY A CA 1
ATOM 544 C C . GLY A 1 71 ? 6.151 -3.673 -8.018 1.00 77.62 71 GLY A C 1
ATOM 545 O O . GLY A 1 71 ? 7.335 -3.575 -8.326 1.00 77.62 71 GLY A O 1
ATOM 546 N N . VAL A 1 72 ? 5.516 -4.848 -8.028 1.00 82.06 72 VAL A N 1
ATOM 547 C CA . VAL A 1 72 ? 6.197 -6.125 -8.330 1.00 82.06 72 VAL A CA 1
ATOM 548 C C . VAL A 1 72 ? 6.799 -6.120 -9.736 1.00 82.06 72 VAL A C 1
ATOM 550 O O . VAL A 1 72 ? 7.957 -6.473 -9.917 1.00 82.06 72 VAL A O 1
ATOM 553 N N . PHE A 1 73 ? 6.070 -5.647 -10.744 1.00 81.12 73 PHE A N 1
ATOM 554 C CA . PHE A 1 73 ? 6.566 -5.722 -12.119 1.00 81.12 73 PHE A CA 1
ATOM 555 C C . PHE A 1 73 ? 7.788 -4.818 -12.369 1.00 81.12 73 PHE A C 1
ATOM 557 O O . PHE A 1 73 ? 8.764 -5.252 -12.980 1.00 81.12 73 PHE A O 1
ATOM 564 N N . VAL A 1 74 ? 7.787 -3.584 -11.849 1.00 81.69 74 VAL A N 1
ATOM 565 C CA . VAL A 1 74 ? 8.866 -2.612 -12.101 1.00 81.69 74 VAL A CA 1
ATOM 566 C C . VAL A 1 74 ? 10.006 -2.729 -11.090 1.00 81.69 74 VAL A C 1
ATOM 568 O O . VAL A 1 74 ? 11.185 -2.656 -11.453 1.00 81.69 74 VAL A O 1
ATOM 571 N N . THR A 1 75 ? 9.682 -2.834 -9.800 1.00 82.56 75 THR A N 1
ATOM 572 C CA . THR A 1 75 ? 10.691 -2.685 -8.741 1.00 82.56 75 THR A CA 1
ATOM 573 C C . THR A 1 75 ? 11.520 -3.946 -8.556 1.00 82.56 75 THR A C 1
ATOM 575 O O . THR A 1 75 ? 12.716 -3.818 -8.307 1.00 82.56 75 THR A O 1
ATOM 578 N N . THR A 1 76 ? 10.958 -5.140 -8.777 1.00 85.62 76 THR A N 1
ATOM 579 C CA . THR A 1 76 ? 11.684 -6.410 -8.622 1.00 85.62 76 THR A CA 1
ATOM 580 C C . THR A 1 76 ? 12.906 -6.487 -9.536 1.00 85.62 76 THR A C 1
ATOM 582 O O . THR A 1 76 ? 13.992 -6.837 -9.077 1.00 85.62 76 THR A O 1
ATOM 585 N N . GLY A 1 77 ? 12.782 -6.080 -10.806 1.00 84.31 77 GLY A N 1
ATOM 586 C CA . GLY A 1 77 ? 13.910 -6.085 -11.745 1.00 84.31 77 GLY A CA 1
ATOM 587 C C . GLY A 1 77 ? 15.032 -5.129 -11.327 1.00 84.31 77 GLY A C 1
ATOM 588 O O . GLY A 1 77 ? 16.211 -5.488 -11.344 1.00 84.31 77 GLY A O 1
ATOM 589 N N . ARG A 1 78 ? 14.672 -3.920 -10.875 1.00 83.81 78 ARG A N 1
ATOM 590 C CA . ARG A 1 78 ? 15.647 -2.948 -10.353 1.00 83.81 78 ARG A CA 1
ATOM 591 C C . ARG A 1 78 ? 16.296 -3.440 -9.063 1.00 83.81 78 ARG A C 1
ATOM 593 O O . ARG A 1 78 ? 17.505 -3.292 -8.908 1.00 83.81 78 ARG A O 1
ATOM 600 N N . ALA A 1 79 ? 15.510 -4.029 -8.167 1.00 85.94 79 ALA A N 1
ATOM 601 C CA . ALA A 1 79 ? 15.985 -4.519 -6.885 1.00 85.94 79 ALA A CA 1
ATOM 602 C C . ALA A 1 79 ? 16.929 -5.718 -7.031 1.00 85.94 79 ALA A C 1
ATOM 604 O O . ALA A 1 79 ? 17.956 -5.777 -6.356 1.00 85.94 79 ALA A O 1
ATOM 605 N N . SER A 1 80 ? 16.635 -6.626 -7.966 1.00 87.50 80 SER A N 1
ATOM 606 C CA . SER A 1 80 ? 17.522 -7.745 -8.285 1.00 87.50 80 SER A CA 1
ATOM 607 C C . SER A 1 80 ? 18.826 -7.234 -8.893 1.00 87.50 80 SER A C 1
ATOM 609 O O . SER A 1 80 ? 19.899 -7.620 -8.448 1.00 87.50 80 SER A O 1
ATOM 611 N N . ARG A 1 81 ? 18.766 -6.288 -9.838 1.00 85.81 81 ARG A N 1
ATOM 612 C CA . ARG A 1 81 ? 19.972 -5.777 -10.505 1.00 85.81 81 ARG A CA 1
ATOM 613 C C . ARG A 1 81 ? 20.894 -4.959 -9.594 1.00 85.81 81 ARG A C 1
ATOM 615 O O . ARG A 1 81 ? 22.102 -5.003 -9.794 1.00 85.81 81 ARG A O 1
ATOM 622 N N . LEU A 1 82 ? 20.342 -4.169 -8.670 1.00 86.44 82 LEU A N 1
ATOM 623 C CA . LEU A 1 82 ? 21.110 -3.180 -7.898 1.00 86.44 82 LEU A CA 1
ATOM 624 C C . LEU A 1 82 ? 21.400 -3.581 -6.447 1.00 86.44 82 LEU A C 1
ATOM 626 O O . LEU A 1 82 ? 22.352 -3.051 -5.884 1.00 86.44 82 LEU A O 1
ATOM 630 N N . TYR A 1 83 ? 20.601 -4.465 -5.840 1.00 84.50 83 TYR A N 1
ATOM 631 C CA . TYR A 1 83 ? 20.712 -4.761 -4.407 1.00 84.50 83 TYR A CA 1
ATOM 632 C C . TYR A 1 83 ? 20.902 -6.252 -4.113 1.00 84.50 83 TYR A C 1
ATOM 634 O O . TYR A 1 83 ? 21.916 -6.630 -3.538 1.00 84.50 83 TYR A O 1
ATOM 642 N N . ALA A 1 84 ? 19.939 -7.104 -4.483 1.00 80.31 84 ALA A N 1
ATOM 643 C CA . ALA A 1 84 ? 19.878 -8.480 -3.971 1.00 80.31 84 ALA A CA 1
ATOM 644 C C . ALA A 1 84 ? 20.417 -9.553 -4.936 1.00 80.31 84 ALA A C 1
ATOM 646 O O . ALA A 1 84 ? 20.726 -10.666 -4.511 1.00 80.31 84 ALA A O 1
ATOM 647 N N . GLY A 1 85 ? 20.512 -9.266 -6.237 1.00 85.19 85 GLY A N 1
ATOM 648 C CA . GLY A 1 85 ? 20.917 -10.261 -7.230 1.00 85.19 85 GLY A CA 1
ATOM 649 C C . GLY A 1 85 ? 19.973 -11.477 -7.247 1.00 85.19 85 GLY A C 1
ATOM 650 O O . GLY A 1 85 ? 18.749 -11.305 -7.172 1.00 85.19 85 GLY A O 1
ATOM 651 N N . PRO A 1 86 ? 20.516 -12.709 -7.316 1.00 86.25 86 PRO A N 1
ATOM 652 C CA . PRO A 1 86 ? 19.741 -13.951 -7.221 1.00 86.25 86 PRO A CA 1
ATOM 653 C C . PRO A 1 86 ? 19.060 -14.155 -5.858 1.00 86.25 86 PRO A C 1
ATOM 655 O O . PRO A 1 86 ? 18.067 -14.874 -5.768 1.00 86.25 86 PRO A O 1
ATOM 658 N N . ALA A 1 87 ? 19.552 -13.504 -4.796 1.00 89.94 87 ALA A N 1
ATOM 659 C CA . ALA A 1 87 ? 19.036 -13.652 -3.434 1.00 89.94 87 ALA A CA 1
ATOM 660 C C . ALA A 1 87 ? 17.750 -12.843 -3.167 1.00 89.94 87 ALA A C 1
ATOM 662 O O . ALA A 1 87 ? 17.266 -12.802 -2.036 1.00 89.94 87 ALA A O 1
ATOM 663 N N . ILE A 1 88 ? 17.153 -12.229 -4.196 1.00 90.25 88 ILE A N 1
ATOM 664 C CA . ILE A 1 88 ? 15.923 -11.436 -4.065 1.00 90.25 88 ILE A CA 1
ATOM 665 C C . ILE A 1 88 ? 14.746 -12.231 -3.482 1.00 90.25 88 ILE A C 1
ATOM 667 O O . ILE A 1 88 ? 13.906 -11.663 -2.787 1.00 90.25 88 ILE A O 1
ATOM 671 N N . LEU A 1 89 ? 14.715 -13.551 -3.695 1.00 90.00 89 LEU A N 1
ATOM 672 C CA . LEU A 1 89 ? 13.717 -14.442 -3.100 1.00 90.00 89 LEU A CA 1
ATOM 673 C C . LEU A 1 89 ? 13.763 -14.417 -1.567 1.00 90.00 89 LEU A C 1
ATOM 675 O O . LEU A 1 89 ? 12.715 -14.367 -0.928 1.00 90.00 89 LEU A O 1
ATOM 679 N N . ILE A 1 90 ? 14.962 -14.387 -0.976 1.00 92.69 90 ILE A N 1
ATOM 680 C CA . ILE A 1 90 ? 15.137 -14.319 0.482 1.00 92.69 90 ILE A CA 1
ATOM 681 C C . ILE A 1 90 ? 14.647 -12.962 0.997 1.00 92.69 90 ILE A C 1
ATOM 683 O O . ILE A 1 90 ? 13.928 -12.903 1.992 1.00 92.69 90 ILE A O 1
ATOM 687 N N . SER A 1 91 ? 14.959 -11.871 0.289 1.00 91.56 91 SER A N 1
ATOM 688 C CA . SER A 1 91 ? 14.458 -10.536 0.638 1.00 91.56 91 SER A CA 1
ATOM 689 C C . SER A 1 91 ? 12.927 -10.470 0.612 1.00 91.56 91 SER A C 1
ATOM 691 O O . SER A 1 91 ? 12.328 -9.925 1.538 1.00 91.56 91 SER A O 1
ATOM 693 N N . TYR A 1 92 ? 12.283 -11.065 -0.398 1.00 90.56 92 TYR A N 1
ATOM 694 C CA . TYR A 1 92 ? 10.821 -11.147 -0.459 1.00 90.56 92 TYR A CA 1
ATOM 695 C C . TYR A 1 92 ? 10.227 -12.047 0.623 1.00 90.56 92 TYR A C 1
ATOM 697 O O . TYR A 1 92 ? 9.175 -11.710 1.157 1.00 90.56 92 TYR A O 1
ATOM 705 N N . ALA A 1 93 ? 10.887 -13.150 0.982 1.00 94.00 93 ALA A N 1
ATOM 706 C CA . ALA A 1 93 ? 10.428 -14.020 2.060 1.00 94.00 93 ALA A CA 1
ATOM 707 C C . ALA A 1 93 ? 10.412 -13.284 3.410 1.00 94.00 93 ALA A C 1
ATOM 709 O O . ALA A 1 93 ? 9.419 -13.342 4.134 1.00 94.00 93 ALA A O 1
ATOM 710 N N . ILE A 1 94 ? 11.472 -12.528 3.717 1.00 94.62 94 ILE A N 1
ATOM 711 C CA . ILE A 1 94 ? 11.554 -11.719 4.942 1.00 94.62 94 ILE A CA 1
ATOM 712 C C . ILE A 1 94 ? 10.502 -10.602 4.923 1.00 94.62 94 ILE A C 1
ATOM 714 O O . ILE A 1 94 ? 9.775 -10.427 5.900 1.00 94.62 94 ILE A O 1
ATOM 718 N N . ALA A 1 95 ? 10.367 -9.877 3.807 1.00 92.38 95 ALA A N 1
ATOM 719 C CA . ALA A 1 95 ? 9.347 -8.836 3.668 1.00 92.38 95 ALA A CA 1
ATOM 720 C C . ALA A 1 95 ? 7.921 -9.401 3.809 1.00 92.38 95 ALA A C 1
ATOM 722 O O . ALA A 1 95 ? 7.078 -8.796 4.471 1.00 92.38 95 ALA A O 1
ATOM 723 N N . GLY A 1 96 ? 7.668 -10.583 3.239 1.00 94.00 96 GLY A N 1
ATOM 724 C CA . GLY A 1 96 ? 6.404 -11.304 3.360 1.00 94.00 96 GLY A CA 1
ATOM 725 C C . GLY A 1 96 ? 6.098 -11.708 4.799 1.00 94.00 96 GLY A C 1
ATOM 726 O O . GLY A 1 96 ? 4.975 -11.517 5.252 1.00 94.00 96 GLY A O 1
ATOM 727 N N . LEU A 1 97 ? 7.094 -12.182 5.552 1.00 96.94 97 LEU A N 1
ATOM 728 C CA . LEU A 1 97 ? 6.922 -12.502 6.970 1.00 96.94 97 LEU A CA 1
ATOM 729 C C . LEU A 1 97 ? 6.548 -11.259 7.795 1.00 96.94 97 LEU A C 1
ATOM 731 O O . LEU A 1 97 ? 5.603 -11.308 8.580 1.00 96.94 97 LEU A O 1
ATOM 735 N N . CYS A 1 98 ? 7.223 -10.127 7.578 1.00 96.75 98 CYS A N 1
ATOM 736 C CA . CYS A 1 98 ? 6.878 -8.859 8.232 1.00 96.75 98 CYS A CA 1
ATOM 737 C C . CYS A 1 98 ? 5.455 -8.389 7.875 1.00 96.75 98 CYS A C 1
ATOM 739 O O . CYS A 1 98 ? 4.715 -7.914 8.743 1.00 96.75 98 CYS A O 1
ATOM 741 N N . ALA A 1 99 ? 5.053 -8.546 6.611 1.00 94.31 99 ALA A N 1
ATOM 742 C CA . ALA A 1 99 ? 3.707 -8.213 6.154 1.00 94.31 99 ALA A CA 1
ATOM 743 C C . ALA A 1 99 ? 2.640 -9.130 6.778 1.00 94.31 99 ALA A C 1
ATOM 745 O O . ALA A 1 99 ? 1.588 -8.639 7.177 1.00 94.31 99 ALA A O 1
ATOM 746 N N . LEU A 1 100 ? 2.920 -10.430 6.929 1.00 95.44 100 LEU A N 1
ATOM 747 C CA . LEU A 1 100 ? 2.026 -11.385 7.594 1.00 95.44 100 LEU A CA 1
ATOM 748 C C . LEU A 1 100 ? 1.813 -11.039 9.070 1.00 95.44 100 LEU A C 1
ATOM 750 O O . LEU A 1 100 ? 0.675 -11.004 9.531 1.00 95.44 100 LEU A O 1
ATOM 754 N N . LEU A 1 101 ? 2.889 -10.722 9.796 1.00 95.88 101 LEU A N 1
ATOM 755 C CA . LEU A 1 101 ? 2.793 -10.283 11.191 1.00 95.88 101 LEU A CA 1
ATOM 756 C C . LEU A 1 101 ? 1.946 -9.008 11.314 1.00 95.88 101 LEU A C 1
ATOM 758 O O . LEU A 1 101 ? 1.054 -8.935 12.156 1.00 95.88 101 LEU A O 1
ATOM 762 N N . SER A 1 102 ? 2.158 -8.040 10.417 1.00 93.94 102 SER A N 1
ATOM 763 C CA . SER A 1 102 ? 1.348 -6.816 10.359 1.00 93.94 102 SER A CA 1
ATOM 764 C C . SER A 1 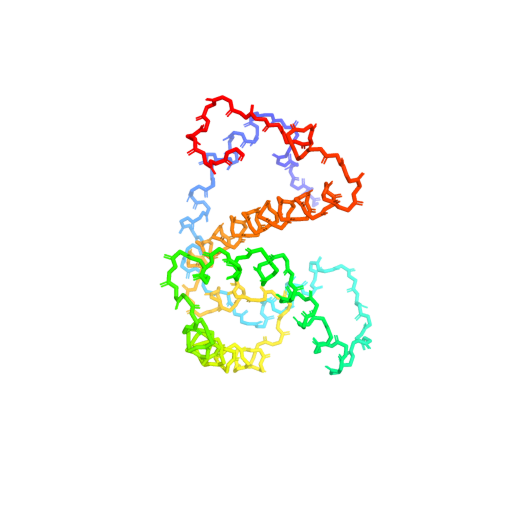102 ? -0.124 -7.123 10.054 1.00 93.94 102 SER A C 1
ATOM 766 O O . SER A 1 102 ? -1.019 -6.557 10.683 1.00 93.94 102 SER A O 1
ATOM 768 N N . ALA A 1 103 ? -0.396 -8.045 9.126 1.00 92.75 103 ALA A N 1
ATOM 769 C CA . ALA A 1 103 ? -1.749 -8.454 8.756 1.00 92.75 103 ALA A CA 1
ATOM 770 C C . ALA A 1 103 ? -2.503 -9.108 9.923 1.00 92.75 103 ALA A C 1
ATOM 772 O O . ALA A 1 103 ? -3.702 -8.866 10.074 1.00 92.75 103 ALA A O 1
ATOM 773 N N . PHE A 1 104 ? -1.826 -9.878 10.781 1.00 94.31 104 PHE A N 1
ATOM 774 C CA . PHE A 1 104 ? -2.446 -10.425 11.990 1.00 94.31 104 PHE A CA 1
ATOM 775 C C . PHE A 1 104 ? -2.885 -9.327 12.961 1.00 94.31 104 PHE A C 1
ATOM 777 O O . PHE A 1 104 ? -4.037 -9.344 13.392 1.00 94.31 104 PHE A O 1
ATOM 784 N N . CYS A 1 105 ? -2.047 -8.316 13.209 1.00 91.56 105 CYS A N 1
ATOM 785 C CA . CYS A 1 105 ? -2.439 -7.166 14.032 1.00 91.56 105 CYS A CA 1
ATOM 786 C C . CYS A 1 105 ? -3.640 -6.412 13.432 1.00 91.56 105 CYS A C 1
ATOM 788 O O . CYS A 1 105 ? -4.582 -6.057 14.137 1.00 91.56 105 CYS A O 1
ATOM 790 N N . TYR A 1 106 ? -3.654 -6.201 12.112 1.00 89.25 106 TYR A N 1
ATOM 791 C CA . TYR A 1 106 ? -4.792 -5.562 11.439 1.00 89.25 106 TYR A CA 1
ATOM 792 C C . TYR A 1 106 ? -6.070 -6.407 11.479 1.00 89.25 106 TYR A C 1
ATOM 794 O O . TYR A 1 106 ? -7.166 -5.847 11.525 1.00 89.25 106 TYR A O 1
ATOM 802 N N . THR A 1 107 ? -5.945 -7.735 11.476 1.00 91.38 107 THR A N 1
ATOM 803 C CA . THR A 1 107 ? -7.086 -8.654 11.580 1.00 91.38 107 THR A CA 1
ATOM 804 C C . THR A 1 107 ? -7.747 -8.544 12.950 1.00 91.38 107 THR A C 1
ATOM 806 O O . THR A 1 107 ? -8.971 -8.467 13.025 1.00 91.38 107 THR A O 1
ATOM 809 N N . GLU A 1 108 ? -6.957 -8.457 14.021 1.00 91.44 108 GLU A N 1
ATOM 810 C CA . GLU A 1 108 ? -7.463 -8.231 15.378 1.00 91.44 108 GLU A CA 1
ATOM 811 C C . GLU A 1 108 ? -8.268 -6.923 15.455 1.00 91.44 108 GLU A C 1
ATOM 813 O O . GLU A 1 108 ? -9.425 -6.925 15.885 1.00 91.44 108 GLU A O 1
ATOM 818 N N . PHE A 1 109 ? -7.727 -5.822 14.918 1.00 86.44 109 PHE A N 1
ATOM 819 C CA . PHE A 1 109 ? -8.456 -4.551 14.858 1.00 86.44 109 PHE A CA 1
ATOM 820 C C . PHE A 1 109 ? -9.732 -4.626 14.010 1.00 86.44 109 PHE A C 1
ATOM 822 O O . PHE A 1 109 ? -10.758 -4.078 14.410 1.00 86.44 109 PHE A O 1
ATOM 829 N N . ALA A 1 110 ? -9.705 -5.329 12.875 1.00 86.50 110 ALA A N 1
ATOM 830 C CA . ALA A 1 110 ? -10.866 -5.466 11.996 1.00 86.50 110 ALA A CA 1
ATOM 831 C C . ALA A 1 110 ? -12.013 -6.270 12.636 1.00 86.50 110 ALA A C 1
ATOM 833 O O . ALA A 1 110 ? -13.182 -5.957 12.406 1.00 86.50 110 ALA A O 1
ATOM 834 N N . VAL A 1 111 ? -11.694 -7.286 13.448 1.00 87.50 111 VAL A N 1
ATOM 835 C CA . VAL A 1 111 ? -12.692 -8.081 14.184 1.00 87.50 111 VAL A CA 1
ATOM 836 C C . VAL A 1 111 ? -13.276 -7.285 15.353 1.00 87.50 111 VAL A C 1
ATOM 838 O O . VAL A 1 111 ? -14.488 -7.314 15.563 1.00 87.50 111 VAL A O 1
ATOM 841 N N . HIS A 1 112 ? -12.444 -6.541 16.089 1.00 84.31 112 HIS A N 1
ATOM 842 C CA . HIS A 1 112 ? -12.901 -5.739 17.227 1.00 84.31 112 HIS A CA 1
ATOM 843 C C . HIS A 1 112 ? -13.672 -4.478 16.819 1.00 84.31 112 HIS A C 1
ATOM 845 O O . HIS A 1 112 ? -14.588 -4.058 17.528 1.00 84.31 112 HIS A O 1
ATOM 851 N N . MET A 1 113 ? -13.313 -3.858 15.696 1.00 80.06 113 MET A N 1
ATOM 852 C CA . MET A 1 113 ? -13.881 -2.589 15.246 1.00 80.06 113 MET A CA 1
ATOM 853 C C . MET A 1 113 ? -14.265 -2.682 13.763 1.00 80.06 113 MET A C 1
ATOM 855 O O . MET A 1 113 ? -13.491 -2.259 12.904 1.00 80.06 113 MET A O 1
ATOM 859 N N . PRO A 1 114 ? -15.474 -3.179 13.430 1.00 78.25 114 PRO A N 1
ATOM 860 C CA . PRO A 1 114 ? -15.936 -3.315 12.047 1.00 78.25 114 PRO A CA 1
ATOM 861 C C . PRO A 1 114 ? -16.393 -1.962 11.463 1.00 78.25 114 PRO A C 1
ATOM 863 O O . PRO A 1 114 ? -17.530 -1.804 11.012 1.00 78.25 114 PRO A O 1
ATOM 866 N N . VAL A 1 115 ? -15.512 -0.960 11.509 1.00 73.69 115 VAL A N 1
ATOM 867 C CA . VAL A 1 115 ? -15.711 0.391 10.971 1.00 73.69 115 VAL A CA 1
ATOM 8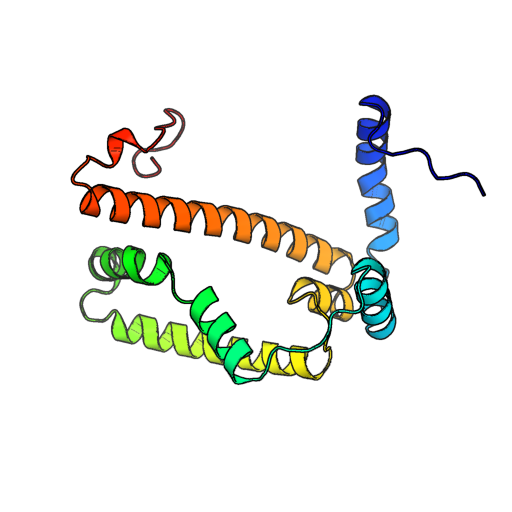68 C C . VAL A 1 115 ? -15.172 0.496 9.547 1.00 73.69 115 VAL A C 1
ATOM 870 O O . VAL A 1 115 ? -14.065 0.057 9.239 1.00 73.69 115 VAL A O 1
ATOM 873 N N . ALA A 1 116 ? -15.928 1.154 8.670 1.00 72.44 116 ALA A N 1
ATOM 874 C CA . ALA A 1 116 ? -15.433 1.549 7.356 1.00 72.44 116 ALA A CA 1
ATOM 875 C C . ALA A 1 116 ? -14.530 2.790 7.501 1.00 72.44 116 ALA A C 1
ATOM 877 O O . ALA A 1 116 ? -15.008 3.919 7.433 1.00 72.44 116 ALA A O 1
ATOM 878 N N . GLY A 1 117 ? -13.234 2.581 7.752 1.00 68.75 117 GLY A N 1
ATOM 879 C CA . GLY A 1 117 ? -12.282 3.689 7.939 1.00 68.75 117 GLY A CA 1
ATOM 880 C C . GLY A 1 117 ? -10.793 3.324 8.015 1.00 68.75 117 GLY A C 1
ATOM 881 O O . GLY A 1 117 ? -9.945 4.213 7.942 1.00 68.75 117 GLY A O 1
ATOM 882 N N . GLY A 1 118 ? -10.452 2.032 8.100 1.00 81.00 118 GLY A N 1
ATOM 883 C CA . GLY A 1 118 ? -9.064 1.559 8.057 1.00 81.00 118 GLY A CA 1
ATOM 884 C C . GLY A 1 118 ? -8.196 2.084 9.208 1.00 81.00 118 GLY A C 1
ATOM 885 O O . GLY A 1 118 ? -8.688 2.364 10.301 1.00 81.00 118 GLY A O 1
ATOM 886 N N . ALA A 1 119 ? -6.892 2.237 8.951 1.00 82.19 119 ALA A N 1
ATOM 887 C CA . ALA A 1 119 ? -5.897 2.617 9.962 1.00 82.19 119 ALA A CA 1
ATOM 888 C C . ALA A 1 119 ? -6.188 3.964 10.652 1.00 82.19 119 ALA A C 1
ATOM 890 O O . ALA A 1 119 ? -5.914 4.120 11.841 1.00 82.19 119 ALA A O 1
ATOM 891 N N . PHE A 1 120 ? -6.781 4.922 9.930 1.00 82.44 120 PHE A N 1
ATOM 892 C CA . PHE A 1 120 ? -7.147 6.228 10.483 1.00 82.44 120 PHE A CA 1
ATOM 893 C C . PHE A 1 120 ? -8.163 6.100 11.626 1.00 82.44 120 PHE A C 1
ATOM 895 O O . PHE A 1 120 ? -7.963 6.672 12.696 1.00 82.44 120 PHE A O 1
ATOM 902 N N . SER A 1 121 ? -9.228 5.318 11.426 1.00 81.44 121 SER A N 1
ATOM 903 C CA . SER A 1 121 ? -10.250 5.117 12.457 1.00 81.44 121 SER A CA 1
ATOM 904 C C . SER A 1 121 ? -9.714 4.340 13.657 1.00 81.44 121 SER A C 1
ATOM 906 O O . SER A 1 121 ? -10.049 4.687 14.786 1.00 81.44 121 SER A O 1
ATOM 908 N N . TYR A 1 122 ? -8.838 3.352 13.443 1.00 83.94 122 TYR A N 1
ATOM 909 C CA . TYR A 1 122 ? -8.228 2.598 14.544 1.00 83.94 122 TYR A CA 1
ATOM 910 C C . TYR A 1 122 ? -7.376 3.500 15.444 1.00 83.94 122 TYR A C 1
ATOM 912 O O . TYR A 1 122 ? -7.559 3.519 16.660 1.00 83.94 122 TYR A O 1
ATOM 920 N N . LEU A 1 123 ? -6.507 4.329 14.857 1.00 83.69 123 LEU A N 1
ATOM 921 C CA . LEU A 1 123 ? -5.655 5.230 15.637 1.00 83.69 123 LEU A CA 1
ATOM 922 C C . LEU A 1 123 ? -6.438 6.350 16.317 1.00 83.69 123 LEU A C 1
ATOM 924 O O . LEU A 1 123 ? -6.060 6.775 17.406 1.00 83.69 123 LEU A O 1
ATOM 928 N N . ARG A 1 124 ? -7.546 6.800 15.723 1.00 78.88 124 ARG A N 1
ATOM 929 C CA . ARG A 1 124 ? -8.421 7.802 16.344 1.00 78.88 124 ARG A CA 1
ATOM 930 C C . ARG A 1 124 ? -9.067 7.308 17.629 1.00 78.88 124 ARG A C 1
ATOM 932 O O . ARG A 1 124 ? -9.189 8.083 18.574 1.00 78.88 124 ARG A O 1
ATOM 939 N N . ILE A 1 125 ? -9.440 6.033 17.664 1.00 78.38 125 ILE A N 1
ATOM 940 C CA . ILE A 1 125 ? -10.049 5.403 18.837 1.00 78.38 125 ILE A CA 1
ATOM 941 C C . ILE A 1 125 ? -8.988 5.130 19.914 1.00 78.38 125 ILE A C 1
ATOM 943 O O . ILE A 1 125 ? -9.242 5.365 21.090 1.00 78.38 125 ILE A O 1
ATOM 947 N N . THR A 1 126 ? -7.792 4.664 19.536 1.00 80.00 126 THR A N 1
ATOM 948 C CA . THR A 1 126 ? -6.758 4.264 20.510 1.00 80.00 126 THR A CA 1
ATOM 949 C C . THR A 1 126 ? -5.902 5.427 21.022 1.00 80.00 126 THR A C 1
ATOM 951 O O . THR A 1 126 ? -5.601 5.483 22.210 1.00 80.00 126 THR A O 1
ATOM 954 N N . PHE A 1 127 ? -5.494 6.349 20.145 1.00 79.06 127 PHE A N 1
ATOM 955 C CA . PHE A 1 127 ? -4.503 7.398 20.440 1.00 79.06 127 PHE A CA 1
ATOM 956 C C . PHE A 1 127 ? -5.070 8.828 20.386 1.00 79.06 127 PHE A C 1
ATOM 958 O O . PHE A 1 127 ? -4.348 9.786 20.664 1.00 79.06 127 PHE A O 1
ATOM 965 N N . GLY A 1 128 ? -6.349 8.992 20.040 1.00 77.94 128 GLY A N 1
ATOM 966 C CA . GLY A 1 128 ? -7.023 10.289 19.979 1.00 77.94 128 GLY A CA 1
ATOM 967 C C . GLY A 1 128 ? -6.851 11.039 18.652 1.00 77.94 128 GLY A C 1
ATOM 968 O O . GLY A 1 128 ? -6.259 10.558 17.682 1.00 77.94 128 GLY A O 1
ATOM 969 N N . GLU A 1 129 ? -7.412 12.249 18.588 1.00 78.31 129 GLU A N 1
ATOM 970 C CA . GLU A 1 129 ? -7.596 12.983 17.327 1.00 78.31 129 GLU A CA 1
ATOM 971 C C . GLU A 1 129 ? -6.284 13.537 16.735 1.00 78.31 129 GLU A C 1
ATOM 973 O O . GLU A 1 129 ? -6.161 13.637 15.514 1.00 78.31 129 GLU A O 1
ATOM 978 N N . PHE A 1 130 ? -5.273 13.845 17.559 1.00 78.56 130 PHE A N 1
ATOM 979 C CA . PHE A 1 130 ? -3.980 14.345 17.065 1.00 78.56 130 PHE A CA 1
ATOM 980 C C . PHE A 1 130 ? -3.178 13.269 16.318 1.00 78.56 130 PHE A C 1
ATOM 982 O O . PHE A 1 130 ? -2.710 13.505 15.202 1.00 78.56 130 PHE A O 1
ATOM 989 N N . ALA A 1 131 ? -3.064 12.071 16.901 1.00 80.31 131 ALA A N 1
ATOM 990 C CA . ALA A 1 131 ? -2.405 10.940 16.252 1.00 80.31 131 ALA A CA 1
ATOM 991 C C . ALA A 1 131 ? -3.148 10.535 14.971 1.00 80.31 131 ALA A C 1
ATOM 993 O O . ALA A 1 131 ? -2.527 10.349 13.926 1.00 80.31 131 ALA A O 1
ATOM 994 N N . ALA A 1 132 ? -4.484 10.505 15.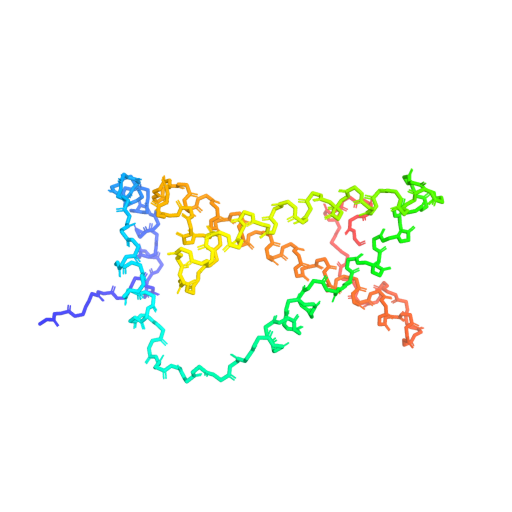020 1.00 80.88 132 ALA A N 1
ATOM 995 C CA . ALA A 1 132 ? -5.306 10.253 13.844 1.00 80.88 132 ALA A CA 1
ATOM 996 C C . ALA A 1 132 ? -5.078 11.282 12.735 1.00 80.88 132 ALA A C 1
ATOM 998 O O . ALA A 1 132 ? -4.981 10.909 11.570 1.00 80.88 132 ALA A O 1
ATOM 999 N N . PHE A 1 133 ? -4.964 12.569 13.071 1.00 82.50 133 PHE A N 1
ATOM 1000 C CA . PHE A 1 133 ? -4.693 13.608 12.082 1.00 82.50 133 PHE A CA 1
ATOM 1001 C C . PHE A 1 133 ? -3.344 13.415 11.393 1.00 82.50 133 PHE A C 1
ATOM 1003 O O . PHE A 1 133 ? -3.279 13.483 10.164 1.00 82.50 133 PHE A O 1
ATOM 1010 N N . LEU A 1 134 ? -2.289 13.129 12.161 1.00 86.50 134 LEU A N 1
ATOM 1011 C CA . LEU A 1 134 ? -0.968 12.869 11.596 1.00 86.50 134 LEU A CA 1
ATOM 1012 C C . LEU A 1 134 ? -1.001 11.653 10.664 1.00 86.50 134 LEU A C 1
ATOM 1014 O O . LEU A 1 134 ? -0.491 11.721 9.545 1.00 86.50 134 LEU A O 1
ATOM 1018 N N . THR A 1 135 ? -1.660 10.568 11.077 1.00 87.62 135 THR A N 1
ATOM 1019 C CA . THR A 1 135 ? -1.818 9.394 10.215 1.00 87.62 135 THR A CA 1
ATOM 1020 C C . THR A 1 135 ? -2.662 9.696 8.990 1.00 87.62 135 THR A C 1
ATOM 1022 O O . THR A 1 135 ? -2.299 9.265 7.906 1.00 87.62 135 THR A O 1
ATOM 1025 N N . GLY A 1 136 ? -3.753 10.451 9.116 1.00 86.56 136 GLY A N 1
ATOM 1026 C CA . GLY A 1 136 ? -4.585 10.847 7.980 1.00 86.56 136 GLY A CA 1
ATOM 1027 C C . GLY A 1 136 ? -3.801 11.669 6.956 1.00 86.56 136 GLY A C 1
ATOM 1028 O O . GLY A 1 136 ? -3.875 11.393 5.760 1.00 86.56 136 GLY A O 1
ATOM 1029 N N . ALA A 1 137 ? -2.992 12.625 7.421 1.00 87.75 137 ALA A N 1
ATOM 1030 C CA . ALA A 1 137 ? -2.100 13.402 6.566 1.00 87.75 137 ALA A CA 1
ATOM 1031 C C . ALA A 1 137 ? -1.057 12.510 5.868 1.00 87.75 137 ALA A C 1
ATOM 1033 O O . ALA A 1 137 ? -0.873 12.621 4.654 1.00 87.75 137 ALA A O 1
ATOM 1034 N N . ASN A 1 138 ? -0.432 11.585 6.607 1.00 91.12 138 ASN A N 1
ATOM 1035 C CA . ASN A 1 138 ? 0.501 10.610 6.041 1.00 91.12 138 ASN A CA 1
ATOM 1036 C C . ASN A 1 138 ? -0.173 9.720 4.988 1.00 91.12 138 ASN A C 1
ATOM 1038 O O . ASN A 1 138 ? 0.366 9.542 3.904 1.00 91.12 138 ASN A O 1
ATOM 1042 N N . LEU A 1 139 ? -1.373 9.213 5.275 1.00 90.31 139 LEU A N 1
ATOM 1043 C CA . LEU A 1 139 ? -2.100 8.300 4.399 1.00 90.31 139 LEU A CA 1
ATOM 1044 C C . LEU A 1 139 ? -2.473 8.975 3.073 1.00 90.31 139 LEU A C 1
ATOM 1046 O O . LEU A 1 139 ? -2.320 8.381 2.011 1.00 90.31 139 LEU A O 1
ATOM 1050 N N . ILE A 1 140 ? -2.906 10.242 3.110 1.00 91.25 140 ILE A N 1
ATOM 1051 C CA . ILE A 1 140 ? -3.172 11.025 1.893 1.00 91.25 140 ILE A CA 1
ATOM 1052 C C . ILE A 1 140 ? -1.889 11.185 1.069 1.00 91.25 140 ILE A C 1
ATOM 1054 O O . ILE A 1 140 ? -1.908 10.964 -0.142 1.00 91.25 140 ILE A O 1
ATOM 1058 N N . MET A 1 141 ? -0.775 11.550 1.709 1.00 92.12 141 MET A N 1
ATOM 1059 C CA . MET A 1 141 ? 0.509 11.709 1.025 1.00 92.12 141 MET A CA 1
ATOM 1060 C C . MET A 1 141 ? 0.985 10.389 0.402 1.00 92.12 141 MET A C 1
ATOM 1062 O O . MET A 1 141 ? 1.419 10.370 -0.751 1.00 92.12 141 MET A O 1
ATOM 1066 N N . GLU A 1 142 ? 0.843 9.288 1.135 1.00 90.50 142 GLU A N 1
ATOM 1067 C CA . GLU A 1 142 ? 1.175 7.939 0.688 1.00 90.50 142 GLU A CA 1
ATOM 1068 C C . GLU A 1 142 ? 0.331 7.521 -0.521 1.00 90.50 142 GLU A C 1
ATOM 1070 O O . GLU A 1 142 ? 0.888 7.082 -1.527 1.00 90.50 142 GLU A O 1
ATOM 1075 N N . TYR A 1 143 ? -0.990 7.735 -0.490 1.00 90.12 143 TYR A N 1
ATOM 1076 C CA . TYR A 1 143 ? -1.866 7.436 -1.628 1.00 90.12 143 TYR A CA 1
ATOM 1077 C C . TYR A 1 143 ? -1.512 8.257 -2.871 1.00 90.12 143 TYR A C 1
ATOM 1079 O O . TYR A 1 143 ? -1.479 7.714 -3.976 1.00 90.12 143 TYR A O 1
ATOM 1087 N N . VAL A 1 144 ? -1.211 9.551 -2.715 1.00 93.50 144 VAL A N 1
ATOM 1088 C CA . VAL A 1 144 ? -0.796 10.409 -3.838 1.00 93.50 144 VAL A CA 1
ATOM 1089 C C . VAL A 1 144 ? 0.523 9.916 -4.435 1.00 93.50 144 VAL A C 1
ATOM 1091 O O . VAL A 1 144 ? 0.631 9.765 -5.655 1.00 93.50 144 VAL A O 1
ATOM 1094 N N . MET A 1 145 ? 1.515 9.621 -3.592 1.00 89.81 145 MET A N 1
ATOM 1095 C CA . MET A 1 145 ? 2.821 9.133 -4.036 1.00 89.81 145 MET A CA 1
ATOM 1096 C C . MET A 1 145 ? 2.725 7.746 -4.687 1.00 89.81 145 MET A C 1
ATOM 1098 O O . MET A 1 145 ? 3.346 7.509 -5.725 1.00 89.81 145 MET A O 1
ATOM 1102 N N . SER A 1 146 ? 1.907 6.855 -4.123 1.00 88.44 146 SER A N 1
ATOM 1103 C CA . SER A 1 146 ? 1.642 5.518 -4.655 1.00 88.44 146 SER A CA 1
ATOM 1104 C C . SER A 1 146 ? 0.977 5.589 -6.031 1.00 88.44 146 SER A C 1
ATOM 1106 O O . SER A 1 146 ? 1.483 5.007 -6.992 1.00 88.44 146 SER A O 1
ATOM 1108 N N . ASN A 1 147 ? -0.075 6.399 -6.186 1.00 90.50 147 ASN A N 1
ATOM 1109 C CA . ASN A 1 147 ? -0.748 6.586 -7.473 1.00 90.50 147 ASN A CA 1
ATOM 1110 C C . ASN A 1 147 ? 0.193 7.168 -8.538 1.00 90.50 147 ASN A C 1
ATOM 1112 O O . ASN A 1 147 ? 0.184 6.716 -9.684 1.00 90.50 147 ASN A O 1
ATOM 1116 N N . ALA A 1 148 ? 1.052 8.122 -8.166 1.00 88.88 148 ALA A N 1
ATOM 1117 C CA . ALA A 1 148 ? 2.068 8.660 -9.068 1.00 88.88 148 ALA A CA 1
ATOM 1118 C C . ALA A 1 148 ? 3.094 7.589 -9.493 1.00 88.88 148 ALA A C 1
ATOM 1120 O O . ALA A 1 148 ? 3.453 7.498 -10.671 1.00 88.88 148 ALA A O 1
ATOM 1121 N N . ALA A 1 149 ? 3.541 6.742 -8.560 1.00 86.31 149 ALA A N 1
ATOM 1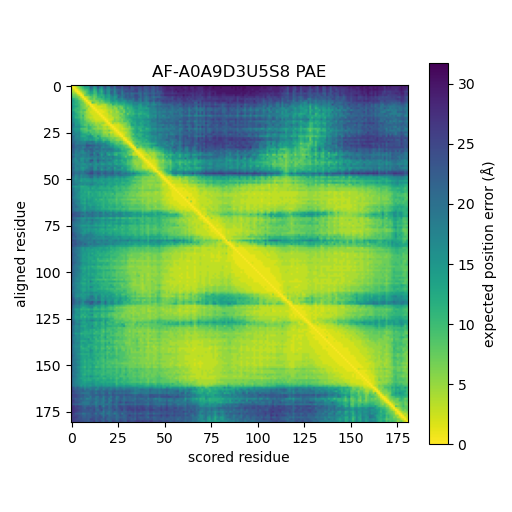122 C CA . ALA A 1 149 ? 4.453 5.638 -8.849 1.00 86.31 149 ALA A CA 1
ATOM 1123 C C . ALA A 1 149 ? 3.818 4.593 -9.783 1.00 86.31 149 ALA A C 1
ATOM 1125 O O . ALA A 1 149 ? 4.459 4.159 -10.747 1.00 86.31 149 ALA A O 1
ATOM 1126 N N . VAL A 1 150 ? 2.550 4.236 -9.552 1.00 88.38 150 VAL A N 1
ATOM 1127 C CA . VAL A 1 150 ? 1.792 3.307 -10.402 1.00 88.38 150 VAL A CA 1
ATOM 1128 C C . VAL A 1 150 ? 1.594 3.882 -11.803 1.00 88.38 150 VAL A C 1
ATOM 1130 O O . VAL A 1 150 ? 1.874 3.187 -12.779 1.00 88.38 150 VAL A O 1
ATOM 1133 N N . ALA A 1 151 ? 1.212 5.157 -11.927 1.00 87.88 151 ALA A N 1
ATOM 1134 C CA . ALA A 1 151 ? 1.056 5.821 -13.222 1.00 87.88 151 ALA A CA 1
ATOM 1135 C C . ALA A 1 151 ? 2.369 5.828 -14.028 1.00 87.88 151 ALA A C 1
ATOM 1137 O O . ALA A 1 151 ? 2.376 5.533 -15.229 1.00 87.88 151 ALA A O 1
ATOM 1138 N N . ARG A 1 152 ? 3.507 6.088 -13.366 1.00 83.38 152 ARG A N 1
ATOM 1139 C CA . ARG A 1 152 ? 4.841 6.040 -13.990 1.00 83.38 152 ARG A CA 1
ATOM 1140 C C . ARG A 1 152 ? 5.200 4.630 -14.460 1.00 83.38 152 ARG A C 1
ATOM 1142 O O . ARG A 1 152 ? 5.700 4.471 -15.574 1.00 83.38 152 ARG A O 1
ATOM 1149 N N . GLY A 1 153 ? 4.949 3.620 -13.625 1.00 85.19 153 GLY A N 1
ATOM 1150 C CA . GLY A 1 153 ? 5.176 2.219 -13.975 1.00 85.19 153 GLY A CA 1
ATOM 1151 C C . GLY A 1 153 ? 4.334 1.788 -15.175 1.00 85.19 153 GLY A C 1
ATOM 1152 O O . GLY A 1 153 ? 4.873 1.264 -16.148 1.00 85.19 153 GLY A O 1
ATOM 1153 N N . PHE A 1 154 ? 3.038 2.101 -15.150 1.00 86.50 154 PHE A N 1
ATOM 1154 C CA . PHE A 1 154 ? 2.106 1.803 -16.235 1.00 86.50 154 PHE A CA 1
ATOM 1155 C C . PHE A 1 154 ? 2.520 2.463 -17.554 1.00 86.50 154 PHE A C 1
ATOM 1157 O O . PHE A 1 154 ? 2.596 1.789 -18.577 1.00 86.50 154 PHE A O 1
ATOM 1164 N N . THR A 1 155 ? 2.882 3.749 -17.526 1.00 85.88 155 THR A N 1
ATOM 1165 C CA . THR A 1 155 ? 3.332 4.483 -18.722 1.00 85.88 155 THR A CA 1
ATOM 1166 C C . THR A 1 155 ? 4.554 3.827 -19.362 1.00 85.88 155 THR A C 1
ATOM 1168 O O . THR A 1 155 ? 4.630 3.732 -20.583 1.00 85.88 155 THR A O 1
ATOM 1171 N N . SER A 1 156 ? 5.497 3.333 -18.550 1.00 82.88 156 SER A N 1
ATOM 1172 C CA . SER A 1 156 ? 6.697 2.656 -19.053 1.00 82.88 156 SER A CA 1
ATOM 1173 C C . SER A 1 156 ? 6.390 1.320 -19.731 1.00 82.88 156 SER A C 1
ATOM 1175 O O . SER A 1 156 ? 7.039 0.978 -20.718 1.00 82.88 156 SER A O 1
ATOM 1177 N N . TYR A 1 157 ? 5.427 0.553 -19.219 1.00 85.44 157 TYR A N 1
ATOM 1178 C CA . TYR A 1 157 ? 5.002 -0.687 -19.871 1.00 85.44 157 TYR A CA 1
ATOM 1179 C C . TYR A 1 157 ? 4.194 -0.407 -21.135 1.00 85.44 157 TYR A C 1
ATOM 1181 O O . TYR A 1 157 ? 4.449 -1.011 -22.175 1.00 85.44 157 TYR A O 1
ATOM 1189 N N . LEU A 1 158 ? 3.279 0.562 -21.073 1.00 86.25 158 LEU A N 1
ATOM 1190 C CA . LEU A 1 158 ? 2.447 0.958 -22.203 1.00 86.25 158 LEU A CA 1
ATOM 1191 C C . LEU A 1 158 ? 3.288 1.470 -23.379 1.00 86.25 158 LEU A C 1
ATOM 1193 O O . LEU A 1 158 ? 3.050 1.093 -24.522 1.00 86.25 158 LEU A O 1
ATOM 1197 N N . SER A 1 159 ? 4.314 2.278 -23.111 1.00 85.06 159 SER A N 1
ATOM 1198 C CA . SER A 1 159 ? 5.214 2.781 -24.153 1.00 85.06 159 SER A CA 1
ATOM 1199 C C . SER A 1 159 ? 5.973 1.663 -24.871 1.00 85.06 159 SER A C 1
ATOM 1201 O O . SER A 1 159 ? 6.149 1.725 -26.084 1.00 85.06 159 SER A O 1
ATOM 1203 N N . VAL A 1 160 ? 6.387 0.621 -24.135 1.00 85.69 160 VAL A N 1
ATOM 1204 C CA . VAL A 1 160 ? 7.060 -0.546 -24.724 1.00 85.69 160 VAL A CA 1
ATOM 1205 C C . VAL A 1 160 ? 6.069 -1.357 -25.555 1.00 85.69 160 VAL A C 1
ATOM 12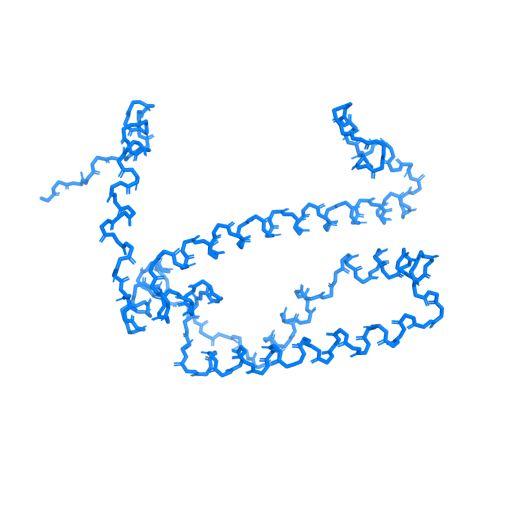07 O O . VAL A 1 160 ? 6.404 -1.754 -26.664 1.00 85.69 160 VAL A O 1
ATOM 1210 N N . ALA A 1 161 ? 4.838 -1.537 -25.068 1.00 86.19 161 ALA A N 1
ATOM 1211 C CA . ALA A 1 161 ? 3.792 -2.258 -25.789 1.00 86.19 161 ALA A CA 1
ATOM 1212 C C . ALA A 1 161 ? 3.397 -1.582 -27.116 1.00 86.19 161 ALA A C 1
ATOM 1214 O O . ALA A 1 161 ? 3.139 -2.270 -28.098 1.00 86.19 161 ALA A O 1
ATOM 1215 N N . ILE A 1 162 ? 3.372 -0.244 -27.160 1.00 87.12 162 ILE A N 1
ATOM 1216 C CA . ILE A 1 162 ? 3.020 0.536 -28.363 1.00 87.12 162 ILE A CA 1
ATOM 1217 C C . ILE A 1 162 ? 4.259 0.821 -29.246 1.00 87.12 162 ILE A C 1
ATOM 1219 O O . ILE A 1 162 ? 4.128 1.269 -30.381 1.00 87.12 162 ILE A O 1
ATOM 1223 N N . GLY A 1 163 ? 5.479 0.564 -28.758 1.00 81.94 163 GLY A N 1
ATOM 1224 C CA . GLY A 1 163 ? 6.722 0.821 -29.498 1.00 81.94 163 GLY A CA 1
ATOM 1225 C C . GLY A 1 163 ? 7.097 2.306 -29.621 1.00 81.94 163 GLY A C 1
ATOM 1226 O O . GLY A 1 163 ? 7.915 2.672 -30.463 1.00 81.94 163 GLY A O 1
ATOM 1227 N N . ILE A 1 164 ? 6.517 3.180 -28.791 1.00 80.38 164 ILE A N 1
ATOM 1228 C CA . ILE A 1 164 ? 6.817 4.620 -28.764 1.00 80.38 164 ILE A CA 1
ATOM 1229 C C . ILE A 1 164 ? 7.789 4.898 -27.609 1.00 80.38 164 ILE A C 1
ATOM 1231 O O . ILE A 1 164 ? 7.567 4.407 -26.503 1.00 80.38 164 ILE A O 1
ATOM 1235 N N . PRO A 1 165 ? 8.840 5.719 -27.791 1.00 74.06 165 PRO A N 1
ATOM 1236 C CA . PRO A 1 165 ? 9.746 6.060 -26.699 1.00 74.06 165 PRO A CA 1
ATOM 1237 C C . PRO A 1 165 ? 9.015 6.761 -25.541 1.00 74.06 165 PRO A C 1
ATOM 1239 O O . PRO A 1 165 ? 8.293 7.743 -25.738 1.00 74.06 165 PRO A O 1
ATOM 1242 N N . THR A 1 166 ? 9.272 6.293 -24.312 1.00 67.06 166 THR A N 1
ATOM 1243 C CA . THR A 1 166 ? 8.735 6.832 -23.040 1.00 67.06 166 THR A CA 1
ATOM 1244 C C . THR A 1 166 ? 8.889 8.345 -22.901 1.00 67.06 166 THR A C 1
ATOM 1246 O O . THR A 1 166 ? 8.065 8.992 -22.258 1.00 67.06 166 THR A O 1
ATOM 1249 N N . ALA A 1 167 ? 9.931 8.916 -23.509 1.00 64.00 167 ALA A N 1
ATOM 1250 C CA . ALA A 1 167 ? 10.235 10.342 -23.475 1.00 64.00 167 ALA A CA 1
ATOM 1251 C C . ALA A 1 167 ? 9.116 11.220 -24.059 1.00 64.00 167 ALA A C 1
ATOM 1253 O O . ALA A 1 167 ? 8.974 12.364 -23.647 1.00 64.00 167 ALA A O 1
ATOM 1254 N N . LYS A 1 168 ? 8.287 10.696 -24.973 1.00 65.69 168 LYS A N 1
ATOM 1255 C CA . LYS A 1 168 ? 7.192 11.463 -25.591 1.00 65.69 168 LYS A CA 1
ATOM 1256 C C . LYS A 1 168 ? 5.978 11.636 -24.664 1.00 65.69 168 LYS A C 1
ATOM 1258 O O . LYS A 1 168 ? 5.187 12.547 -24.868 1.00 65.69 168 LYS A O 1
ATOM 1263 N N . TRP A 1 169 ? 5.828 10.769 -23.661 1.00 68.38 169 TRP A N 1
ATOM 1264 C CA . TRP A 1 169 ? 4.663 10.726 -22.761 1.00 68.38 169 TRP A CA 1
ATOM 1265 C C . TRP A 1 169 ? 4.989 11.249 -21.356 1.00 68.38 169 TRP A C 1
ATOM 1267 O O . TRP A 1 169 ? 4.113 11.326 -20.498 1.00 68.38 169 TRP A O 1
ATOM 1277 N N . ARG A 1 170 ? 6.254 11.599 -21.100 1.00 67.44 170 ARG A N 1
ATOM 1278 C CA . ARG A 1 170 ? 6.726 12.089 -19.803 1.00 67.44 170 ARG A CA 1
ATOM 1279 C C . ARG A 1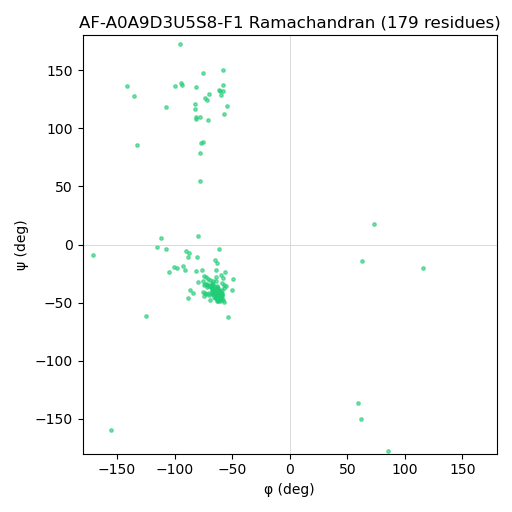 170 ? 7.010 13.578 -19.899 1.00 67.44 170 ARG A C 1
ATOM 1281 O O . ARG A 1 170 ? 7.889 13.997 -20.644 1.00 67.44 170 ARG A O 1
ATOM 1288 N N . PHE A 1 171 ? 6.294 14.370 -19.110 1.00 67.38 171 PHE A N 1
ATOM 1289 C CA . PHE A 1 171 ? 6.621 15.778 -18.916 1.00 67.38 171 PHE A CA 1
ATOM 1290 C C . PHE A 1 171 ? 7.895 15.870 -18.072 1.00 67.38 171 PHE A C 1
ATOM 1292 O O . PHE A 1 171 ? 7.885 15.566 -16.881 1.00 67.38 171 PHE A O 1
ATOM 1299 N N . THR A 1 172 ? 9.010 16.248 -18.693 1.00 63.03 172 THR A N 1
ATOM 1300 C CA . THR A 1 172 ? 10.280 16.443 -17.990 1.00 63.03 172 THR A CA 1
ATOM 1301 C C . THR A 1 172 ? 10.282 17.816 -17.330 1.00 63.03 172 THR A C 1
ATOM 1303 O O . THR A 1 172 ? 10.370 18.834 -18.018 1.00 63.03 172 THR A O 1
ATOM 1306 N N . ALA A 1 173 ? 10.200 17.868 -16.002 1.00 64.06 173 ALA A N 1
ATOM 1307 C CA . ALA A 1 173 ? 10.380 19.119 -15.278 1.00 64.06 173 ALA A CA 1
ATOM 1308 C C . ALA A 1 173 ? 11.884 19.376 -15.104 1.00 64.06 173 ALA A C 1
ATOM 1310 O O . ALA A 1 173 ? 12.602 18.571 -14.507 1.00 64.06 173 ALA A O 1
ATOM 1311 N N . ALA A 1 174 ? 12.376 20.507 -15.614 1.00 60.75 174 ALA A N 1
ATOM 1312 C CA . ALA A 1 174 ? 13.795 20.875 -15.538 1.00 60.75 174 ALA A CA 1
ATOM 1313 C C . ALA A 1 174 ? 14.301 21.082 -14.094 1.00 60.75 174 ALA A C 1
ATOM 1315 O O . ALA A 1 174 ? 15.505 21.081 -13.858 1.00 60.75 174 ALA A O 1
ATOM 1316 N N . ALA A 1 175 ? 13.385 21.229 -13.131 1.00 67.88 175 ALA A N 1
ATOM 1317 C CA . ALA A 1 175 ? 13.686 21.431 -11.717 1.00 67.88 175 ALA A CA 1
ATOM 1318 C C . ALA A 1 175 ? 14.038 20.139 -10.947 1.00 67.88 175 ALA A C 1
ATOM 1320 O O . ALA A 1 175 ? 14.484 20.224 -9.805 1.00 67.88 175 ALA A O 1
ATOM 1321 N N . LEU A 1 176 ? 13.836 18.948 -11.529 1.00 58.25 176 LEU A N 1
ATOM 1322 C CA . LEU A 1 176 ? 14.099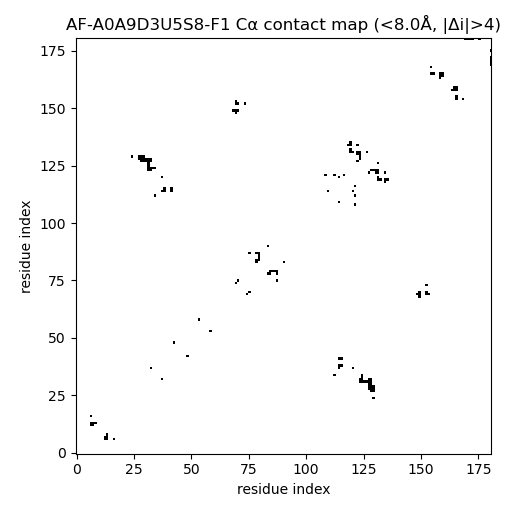 17.672 -10.852 1.00 58.25 176 LEU A CA 1
ATOM 1323 C C . LEU A 1 176 ? 15.512 17.131 -11.161 1.00 58.25 176 LEU A C 1
ATOM 1325 O O . LEU A 1 176 ? 15.939 17.166 -12.319 1.00 58.25 176 LEU A O 1
ATOM 1329 N N . PRO A 1 177 ? 16.235 16.573 -10.164 1.00 62.25 177 PRO A N 1
ATOM 1330 C CA . PRO A 1 177 ? 17.553 15.975 -10.376 1.00 62.25 177 PRO A CA 1
ATOM 1331 C C . PRO A 1 177 ? 17.529 14.838 -11.409 1.00 62.25 177 PRO A C 1
ATOM 1333 O O . PRO A 1 177 ? 16.542 14.105 -11.542 1.00 62.25 177 PRO A O 1
ATOM 1336 N N . LYS A 1 178 ? 18.650 14.646 -12.120 1.00 54.28 178 LYS A N 1
ATOM 1337 C CA . LYS A 1 178 ? 18.813 13.561 -13.105 1.00 54.28 178 LYS A CA 1
ATOM 1338 C C . LYS A 1 178 ? 18.517 12.205 -12.444 1.00 54.28 178 LYS A C 1
ATOM 1340 O O . LYS A 1 178 ? 19.184 11.821 -11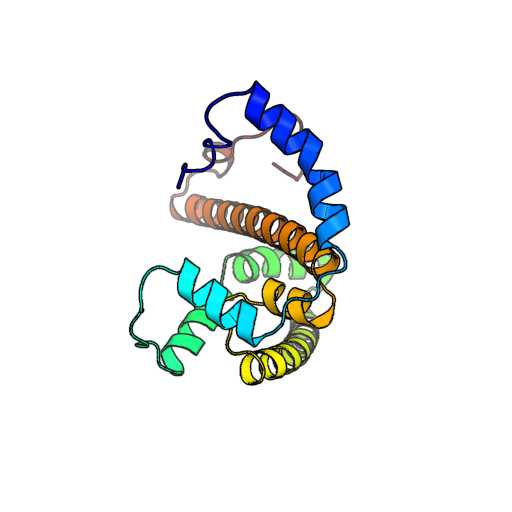.491 1.00 54.28 178 LYS A O 1
ATOM 1345 N N . GLY A 1 179 ? 17.503 11.498 -12.953 1.00 59.22 179 GLY A N 1
ATOM 1346 C CA . GLY A 1 179 ? 17.002 10.225 -12.407 1.00 59.22 179 GLY A CA 1
ATOM 1347 C C . GLY A 1 179 ? 15.559 10.276 -11.882 1.00 59.22 179 GLY A C 1
ATOM 1348 O O . GLY A 1 179 ? 14.902 9.232 -11.811 1.00 59.22 179 GLY A O 1
ATOM 1349 N N . PHE A 1 180 ? 15.036 11.472 -11.582 1.00 51.72 180 PHE A N 1
ATOM 1350 C CA . PHE A 1 180 ? 13.653 11.655 -11.121 1.00 51.72 180 PHE A CA 1
ATOM 1351 C C . PHE A 1 180 ? 12.639 11.899 -12.249 1.00 51.72 180 PHE A C 1
ATOM 1353 O O . PHE A 1 180 ? 11.466 11.579 -12.061 1.00 51.72 180 PHE A O 1
ATOM 1360 N N . ASN A 1 181 ? 13.095 12.370 -13.416 1.00 51.06 181 ASN A N 1
ATOM 1361 C CA . ASN A 1 181 ? 12.274 12.544 -14.625 1.00 51.06 181 ASN A CA 1
ATOM 1362 C C . ASN A 1 181 ? 11.883 11.220 -15.312 1.00 51.06 181 ASN A C 1
ATOM 1364 O O . ASN A 1 181 ? 12.604 10.195 -15.231 1.00 51.06 181 ASN A O 1
#

Mean predicted aligned error: 11.31 Å